Protein AF-A0A822DBM4-F1 (afdb_monomer_lite)

pLDDT: mean 77.92, std 17.97, range [30.59, 96.81]

Radius of gyration: 20.48 Å; chains: 1; bounding box: 57×47×46 Å

Secondary structure (DSSP, 8-state):
-HHHHHHHH--EEEEEEETTTTEEEEEEES-HHHHHHHHHHHHHHHHHHHH------TTSSS------HHHHTT-HHHHHHHHHHH-TT--HHHHHHHHSSTT--HHHHHHHHHHIIIIIT-PEEESHHIIIIIIT---S-S---SSGGGGEEEEE-TTS-EEEEE-TTSSS--EEEEPPSSS---HHHHHHHHHTTT--EEEEEETTEEEEEE-TT-TT--EEEEEE-GGGTT-SS---------

Sequence (246 aa):
MKWRWEAQKQVKITINANPTTKTCEITLEGRDSENRNCQKEFQSFLSWLKRCVVIRPPHAGVLPRLLHPKMRKQYPEIEKRIACITDSKRTMVDLYNSIKGRGATRETRMEAVAWIAVCKFHCKLEGGFVRDWVIGHYREPQQRANHPKSWIQYSTTPKGQRIPYMNRDIVPADLDCHLPLDRYFDIDKFRDELYKFDLTCEVIRVDFIYVFLIDLNAPTGLFTMDLIEPHVALTHDRIDLDVSNL

Foldseek 3Di:
DQCCCVPPVVKHWDWDQDPVVRDIDIDIDHDPVSVVVVVVVVVVVVVCVVVDFWDFACPPVDHGPDPDPVVCVVCVQLVVLSCLQHVLPQDPVNLLVQCDDPNHAPLSLLSSLSNCCCNVQRWTKDPQQCVFCNPVVDPDPPDPPPDLLVQWDWDADPVRDTATAGDPSDPSGAIEIEGDPPDDDDPVVSQVVCVVSVWHWDWDDDPQWIKIWICNPPPNHIHIYIYGYPVCVVPVPPPPPPPPDD

Structure (mmCIF, N/CA/C/O backbone):
data_AF-A0A822DBM4-F1
#
_entry.id   AF-A0A822DBM4-F1
#
loop_
_atom_site.group_PDB
_atom_site.id
_atom_site.type_symbol
_atom_site.label_atom_id
_atom_site.label_alt_id
_atom_site.label_comp_id
_atom_site.label_asym_id
_atom_site.label_entity_id
_atom_site.label_seq_id
_atom_site.pdbx_PDB_ins_code
_atom_site.Cartn_x
_atom_site.Cartn_y
_atom_site.Cartn_z
_atom_site.occupancy
_atom_site.B_iso_or_equiv
_atom_site.auth_seq_id
_atom_site.auth_comp_id
_atom_site.auth_asym_id
_atom_site.auth_atom_id
_atom_site.pdbx_PDB_model_num
ATOM 1 N N . MET A 1 1 ? 20.234 -0.327 -11.103 1.00 64.56 1 MET A N 1
ATOM 2 C CA . MET A 1 1 ? 20.829 1.009 -11.392 1.00 64.56 1 MET A CA 1
ATOM 3 C C . MET A 1 1 ? 22.126 0.892 -12.188 1.00 64.56 1 MET A C 1
ATOM 5 O O . MET A 1 1 ? 22.166 1.429 -13.286 1.00 64.56 1 MET A O 1
ATOM 9 N N . LYS A 1 2 ? 23.138 0.168 -11.678 1.00 70.50 2 LYS A N 1
ATOM 10 C CA . LYS A 1 2 ? 24.438 -0.055 -12.338 1.00 70.50 2 LYS A CA 1
ATOM 11 C C . LYS A 1 2 ? 24.317 -0.491 -13.807 1.00 70.50 2 LYS A C 1
ATOM 13 O O . LYS A 1 2 ? 24.766 0.228 -14.691 1.00 70.50 2 LYS A O 1
ATOM 18 N N . TRP A 1 3 ? 23.590 -1.580 -14.057 1.00 69.62 3 TRP A N 1
ATOM 19 C CA . TRP A 1 3 ? 23.389 -2.127 -15.403 1.00 69.62 3 TRP A CA 1
ATOM 20 C C . TRP A 1 3 ? 22.870 -1.101 -16.422 1.00 69.62 3 TRP A C 1
ATOM 22 O O . TRP A 1 3 ? 23.363 -1.034 -17.540 1.00 69.62 3 TRP A O 1
ATOM 32 N N . ARG A 1 4 ? 21.909 -0.247 -16.042 1.00 70.00 4 ARG A N 1
ATOM 33 C CA . ARG A 1 4 ? 21.311 0.735 -16.962 1.00 70.00 4 ARG A CA 1
ATOM 34 C C . ARG A 1 4 ? 22.331 1.777 -17.431 1.00 70.00 4 ARG A C 1
ATOM 36 O O . ARG A 1 4 ? 22.340 2.143 -18.601 1.00 70.00 4 ARG A O 1
ATOM 43 N N . TRP A 1 5 ? 23.175 2.254 -16.522 1.00 76.38 5 TRP A N 1
ATOM 44 C CA . TRP A 1 5 ? 24.214 3.240 -16.826 1.00 76.38 5 TRP A CA 1
ATOM 45 C C . TRP A 1 5 ? 25.339 2.640 -17.675 1.00 76.38 5 TRP A C 1
ATOM 47 O O . TRP A 1 5 ? 25.785 3.275 -18.632 1.00 76.38 5 TRP A O 1
ATOM 57 N N . GLU A 1 6 ? 25.707 1.391 -17.397 1.00 75.69 6 GLU A N 1
ATOM 58 C CA . GLU A 1 6 ? 26.714 0.657 -18.164 1.00 75.69 6 GLU A CA 1
ATOM 59 C C . GLU A 1 6 ? 26.216 0.323 -19.576 1.00 75.69 6 GLU A C 1
ATOM 61 O O . GLU A 1 6 ? 26.888 0.633 -20.557 1.00 75.69 6 GLU A O 1
ATOM 66 N N . ALA A 1 7 ? 25.001 -0.217 -19.697 1.00 66.12 7 ALA A N 1
ATOM 67 C CA . ALA A 1 7 ? 24.451 -0.695 -20.964 1.00 66.12 7 ALA A CA 1
ATOM 68 C C . ALA A 1 7 ? 23.933 0.425 -21.884 1.00 66.12 7 ALA A C 1
ATOM 70 O O . ALA A 1 7 ? 24.046 0.317 -23.101 1.00 66.12 7 ALA A O 1
ATOM 71 N N . GLN A 1 8 ? 23.344 1.494 -21.335 1.00 71.31 8 GLN A N 1
ATOM 72 C CA . GLN A 1 8 ? 22.636 2.503 -22.144 1.00 71.31 8 GLN A CA 1
ATOM 73 C C . GLN A 1 8 ? 23.380 3.831 -22.263 1.00 71.31 8 GLN A C 1
ATOM 75 O O . GLN A 1 8 ? 23.130 4.596 -23.195 1.00 71.31 8 GLN A O 1
ATOM 80 N N . LYS A 1 9 ? 24.248 4.146 -21.299 1.00 73.62 9 LYS A N 1
ATOM 81 C CA . LYS A 1 9 ? 24.913 5.453 -21.196 1.00 73.62 9 LYS A CA 1
ATOM 82 C C . LYS A 1 9 ? 26.433 5.361 -21.265 1.00 73.62 9 LYS A C 1
ATOM 84 O O . LYS A 1 9 ? 27.085 6.401 -21.241 1.00 73.62 9 LYS A O 1
ATOM 89 N N . GLN A 1 10 ? 26.975 4.146 -21.406 1.00 83.00 10 GLN A N 1
ATOM 90 C CA . GLN A 1 10 ? 28.413 3.876 -21.473 1.00 83.00 10 GLN A CA 1
ATOM 91 C C . GLN A 1 10 ? 29.171 4.464 -20.269 1.00 83.00 10 GLN A C 1
ATOM 93 O O . GLN A 1 10 ? 30.301 4.927 -20.403 1.00 83.00 10 GLN A O 1
ATOM 98 N N . VAL A 1 11 ? 28.530 4.480 -19.095 1.00 84.50 11 VAL A N 1
ATOM 99 C CA . VAL A 1 11 ? 29.156 4.873 -17.828 1.00 84.50 11 VAL A CA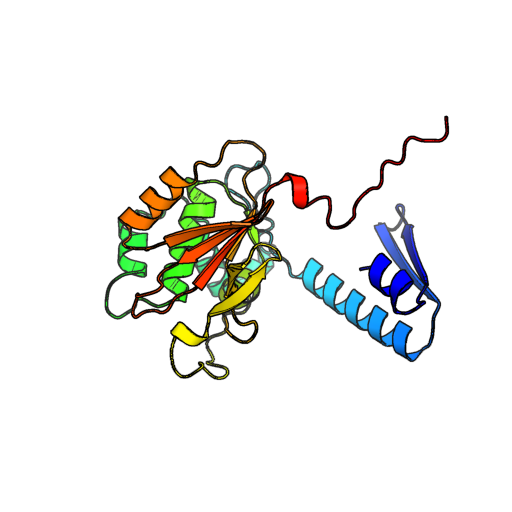 1
ATOM 100 C C . VAL A 1 11 ? 29.478 3.603 -17.061 1.00 84.50 11 VAL A C 1
ATOM 102 O O . VAL A 1 11 ? 28.567 2.898 -16.636 1.00 84.50 11 VAL A O 1
ATOM 105 N N . LYS A 1 12 ? 30.762 3.318 -16.873 1.00 89.00 12 LYS A N 1
ATOM 106 C CA . LYS A 1 12 ? 31.248 2.192 -16.078 1.00 89.00 12 LYS A CA 1
ATOM 107 C C . LYS A 1 12 ? 31.201 2.544 -14.594 1.00 89.00 12 LYS A C 1
ATOM 109 O O . LYS A 1 12 ? 31.652 3.617 -14.193 1.00 89.00 12 LYS A O 1
ATOM 114 N N . ILE A 1 13 ? 30.634 1.647 -13.786 1.00 84.50 13 ILE A N 1
ATOM 115 C CA . ILE A 1 13 ? 30.399 1.887 -12.360 1.00 84.50 13 ILE A CA 1
ATOM 116 C C . ILE A 1 13 ? 31.075 0.793 -11.538 1.00 84.50 13 ILE A C 1
ATOM 118 O O . ILE A 1 13 ? 30.654 -0.369 -11.517 1.00 84.50 13 ILE A O 1
ATOM 122 N N . THR A 1 14 ? 32.077 1.191 -10.765 1.00 88.19 14 THR A N 1
ATOM 123 C CA . THR A 1 14 ? 32.762 0.309 -9.817 1.00 88.19 14 THR A CA 1
ATOM 124 C C . THR A 1 14 ? 32.281 0.625 -8.409 1.00 88.19 14 THR A C 1
ATOM 126 O O . THR A 1 14 ? 32.240 1.786 -8.014 1.00 88.19 14 THR A O 1
ATOM 129 N N . ILE A 1 15 ? 31.889 -0.399 -7.652 1.00 85.38 15 ILE A N 1
ATOM 130 C CA . ILE A 1 15 ? 31.416 -0.259 -6.271 1.00 85.38 15 ILE A CA 1
ATOM 131 C C . ILE A 1 15 ? 32.335 -1.097 -5.392 1.00 85.38 15 ILE A C 1
ATOM 133 O O . ILE A 1 15 ? 32.336 -2.321 -5.499 1.00 85.38 15 ILE A O 1
ATOM 137 N N . ASN A 1 16 ? 33.094 -0.435 -4.524 1.00 85.56 16 ASN A N 1
ATOM 138 C CA . ASN A 1 16 ? 34.038 -1.071 -3.617 1.00 85.56 16 ASN A CA 1
ATOM 139 C C . ASN A 1 16 ? 33.543 -0.918 -2.181 1.00 85.56 16 ASN A C 1
ATOM 141 O O . ASN A 1 16 ? 33.449 0.188 -1.646 1.00 85.56 16 ASN A O 1
ATOM 145 N N . ALA A 1 17 ? 33.219 -2.038 -1.540 1.00 85.31 17 ALA A N 1
ATOM 146 C CA . ALA A 1 17 ? 32.908 -2.052 -0.120 1.00 85.31 17 ALA A CA 1
ATOM 147 C C . ALA A 1 17 ? 34.210 -2.123 0.686 1.00 85.31 17 ALA A C 1
ATOM 149 O O . ALA A 1 17 ? 35.032 -3.009 0.463 1.00 85.31 17 ALA A O 1
ATOM 150 N N . ASN A 1 18 ? 34.379 -1.219 1.649 1.00 84.44 18 ASN A N 1
ATOM 151 C CA . ASN A 1 18 ? 35.438 -1.300 2.643 1.00 84.44 18 ASN A CA 1
ATOM 152 C C . ASN A 1 18 ? 34.842 -1.852 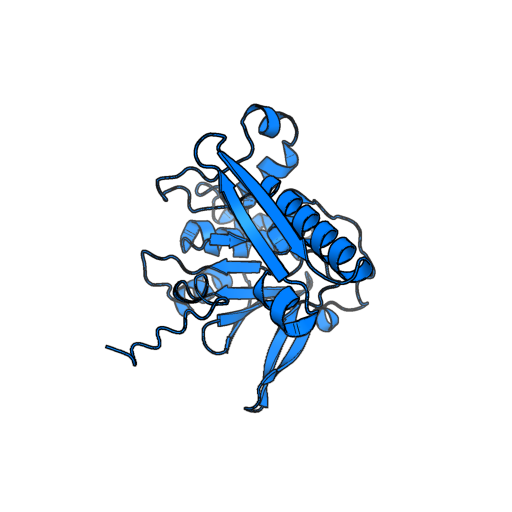3.952 1.00 84.44 18 ASN A C 1
ATOM 154 O O . ASN A 1 18 ? 34.176 -1.113 4.688 1.00 84.44 18 ASN A O 1
ATOM 158 N N . PRO A 1 19 ? 35.044 -3.147 4.256 1.00 75.12 19 PRO A N 1
ATOM 159 C CA . PRO A 1 19 ? 34.455 -3.774 5.436 1.00 75.12 19 PRO A CA 1
ATOM 160 C C . PRO A 1 19 ? 35.031 -3.221 6.746 1.00 75.12 19 PRO A C 1
ATOM 162 O O . PRO A 1 19 ? 34.315 -3.165 7.746 1.00 75.12 19 PRO A O 1
ATOM 165 N N . THR A 1 20 ? 36.282 -2.754 6.737 1.00 78.69 20 THR A N 1
ATOM 166 C CA . THR A 1 20 ? 36.981 -2.224 7.917 1.00 78.69 20 THR A CA 1
ATOM 167 C C . THR A 1 20 ? 36.370 -0.907 8.388 1.00 78.69 20 THR A C 1
ATOM 169 O O . THR A 1 20 ? 36.111 -0.725 9.575 1.00 78.69 20 THR A O 1
ATOM 172 N N . THR A 1 21 ? 36.084 0.009 7.463 1.00 80.88 21 THR A N 1
ATOM 173 C CA . THR A 1 21 ? 35.465 1.311 7.767 1.00 80.88 21 THR A CA 1
ATOM 174 C C . THR A 1 21 ? 33.941 1.285 7.661 1.00 80.88 21 THR A C 1
ATOM 176 O O . THR A 1 21 ? 33.287 2.275 7.987 1.00 80.88 21 THR A O 1
ATOM 179 N N . LYS A 1 22 ? 33.360 0.166 7.202 1.00 81.00 22 LYS A N 1
ATOM 180 C CA . LYS A 1 22 ? 31.937 0.037 6.842 1.00 81.00 22 LYS A CA 1
ATOM 181 C C . LYS A 1 22 ? 31.485 1.118 5.851 1.00 81.00 22 LYS A C 1
ATOM 183 O O . LYS A 1 22 ? 30.335 1.558 5.887 1.00 81.00 22 LYS A O 1
ATOM 188 N N . THR A 1 23 ? 32.388 1.562 4.979 1.00 79.06 23 THR A N 1
ATOM 189 C CA . THR A 1 23 ? 32.093 2.542 3.928 1.00 79.06 23 THR A CA 1
ATOM 190 C C . THR A 1 23 ? 32.001 1.862 2.572 1.00 79.06 23 THR A C 1
ATOM 192 O O . THR A 1 23 ? 32.498 0.758 2.367 1.00 79.06 23 THR A O 1
ATOM 195 N N . CYS A 1 24 ? 31.346 2.533 1.633 1.00 79.19 24 CYS A N 1
ATOM 196 C CA . CYS A 1 24 ? 31.264 2.110 0.246 1.00 79.19 24 CYS A CA 1
ATOM 197 C C . CYS A 1 24 ? 31.795 3.247 -0.621 1.00 79.19 24 CYS A C 1
ATOM 199 O O . CYS A 1 24 ? 31.344 4.384 -0.479 1.00 79.19 24 CYS A O 1
ATOM 201 N N . GLU A 1 25 ? 32.737 2.940 -1.499 1.00 88.62 25 GLU A N 1
ATOM 202 C CA . GLU A 1 25 ? 33.255 3.854 -2.509 1.00 88.62 25 GLU A CA 1
ATOM 203 C C . GLU A 1 25 ? 32.634 3.503 -3.862 1.00 88.62 25 GLU A C 1
ATOM 205 O O . GLU A 1 25 ? 32.484 2.327 -4.197 1.00 88.62 25 GLU A O 1
ATOM 210 N N . ILE A 1 26 ? 32.221 4.521 -4.617 1.00 84.56 26 ILE A N 1
ATOM 211 C CA . ILE A 1 26 ? 31.628 4.358 -5.946 1.00 84.56 26 ILE A CA 1
ATOM 212 C C . ILE A 1 26 ? 32.452 5.185 -6.925 1.00 84.56 26 ILE A C 1
ATOM 214 O O . ILE A 1 26 ? 32.528 6.406 -6.790 1.00 84.56 26 ILE A O 1
ATOM 218 N N . THR A 1 27 ? 33.031 4.521 -7.919 1.00 89.38 27 THR A N 1
ATOM 219 C CA . THR A 1 27 ? 33.809 5.142 -8.994 1.00 89.38 27 THR A CA 1
ATOM 220 C C . THR A 1 27 ? 32.987 5.133 -10.279 1.00 89.38 27 THR A C 1
ATOM 222 O O . THR A 1 27 ? 32.402 4.106 -10.630 1.00 89.38 27 THR A O 1
ATOM 225 N N . LEU A 1 28 ? 32.935 6.276 -10.967 1.00 88.94 28 LEU A N 1
ATOM 226 C CA . LEU A 1 28 ? 32.201 6.468 -12.220 1.00 88.94 28 LEU A CA 1
ATOM 227 C C . LEU A 1 28 ? 33.188 6.825 -13.336 1.00 88.94 28 LEU A C 1
ATOM 229 O O . LEU A 1 28 ? 33.923 7.803 -13.211 1.00 88.94 28 LEU A O 1
ATOM 233 N N . GLU A 1 29 ? 33.183 6.059 -14.422 1.00 90.44 29 GLU A N 1
ATOM 234 C CA . GLU A 1 29 ? 34.015 6.285 -15.609 1.00 90.44 29 GLU A CA 1
ATOM 235 C C . GLU A 1 29 ? 33.106 6.444 -16.837 1.00 90.44 29 GLU A C 1
ATOM 237 O O . GLU A 1 29 ? 32.434 5.504 -17.253 1.00 90.44 29 GLU A O 1
ATOM 242 N N . GLY A 1 30 ? 33.061 7.640 -17.419 1.00 89.56 30 GLY A N 1
ATOM 243 C CA . GLY A 1 30 ? 32.134 7.989 -18.500 1.00 89.56 30 GLY A CA 1
ATOM 244 C C . GLY A 1 30 ? 32.226 9.470 -18.871 1.00 89.56 30 GLY A C 1
ATOM 245 O O . GLY A 1 30 ? 33.099 10.177 -18.369 1.00 89.56 30 GLY A O 1
ATOM 246 N N . ARG A 1 31 ? 31.328 9.966 -19.737 1.00 88.06 31 ARG A N 1
ATOM 247 C CA . ARG A 1 31 ? 31.269 11.406 -20.065 1.00 88.06 31 ARG A CA 1
ATOM 248 C C . ARG A 1 31 ? 30.874 12.219 -18.832 1.00 88.06 31 ARG A C 1
ATOM 250 O O . ARG A 1 31 ? 29.951 11.836 -18.118 1.00 88.06 31 ARG A O 1
ATOM 257 N N . ASP A 1 32 ? 31.463 13.398 -18.648 1.00 87.69 32 ASP A N 1
ATOM 258 C CA . ASP A 1 32 ? 31.215 14.255 -17.475 1.00 87.69 32 ASP A CA 1
ATOM 259 C C . ASP A 1 32 ? 29.742 14.625 -17.245 1.00 87.69 32 ASP A C 1
ATOM 261 O O . ASP A 1 32 ? 29.314 14.824 -16.104 1.00 87.69 32 ASP A O 1
ATOM 265 N N . SER A 1 33 ? 28.945 14.758 -18.310 1.00 85.38 33 SER A N 1
ATOM 266 C CA . SER A 1 33 ? 27.499 14.994 -18.197 1.00 85.38 33 SER A CA 1
ATOM 267 C C . SER A 1 33 ? 26.773 13.782 -17.611 1.00 85.38 33 SER A C 1
ATOM 269 O O . SER A 1 33 ? 25.934 13.929 -16.723 1.00 85.38 33 SER A O 1
ATOM 271 N N . GLU A 1 34 ? 27.136 12.582 -18.060 1.00 84.19 34 GLU A N 1
ATOM 272 C CA . GLU A 1 34 ? 26.530 11.327 -17.626 1.00 84.19 34 GLU A CA 1
ATOM 273 C C . GLU A 1 34 ? 27.003 10.938 -16.222 1.00 84.19 34 GLU A C 1
ATOM 275 O O . GLU A 1 34 ? 26.181 10.540 -15.401 1.00 84.19 34 GLU A O 1
ATOM 280 N N . ASN A 1 35 ? 28.277 11.170 -15.885 1.00 86.44 35 ASN A N 1
ATOM 281 C CA . ASN A 1 35 ? 28.798 10.974 -14.528 1.00 86.44 35 ASN A CA 1
ATOM 282 C C . ASN A 1 35 ? 28.053 11.852 -13.515 1.00 86.44 35 ASN A C 1
ATOM 284 O O . ASN A 1 35 ? 27.647 11.368 -12.459 1.00 86.44 35 ASN A O 1
ATOM 288 N N . ARG A 1 36 ? 27.799 13.128 -13.849 1.00 86.06 36 ARG A N 1
ATOM 289 C CA . ARG A 1 36 ? 27.017 14.039 -12.995 1.00 86.06 36 ARG A CA 1
ATOM 290 C C . ARG A 1 36 ? 25.572 13.576 -12.820 1.00 86.06 36 ARG A C 1
ATOM 292 O O . ARG A 1 36 ? 25.037 13.663 -11.714 1.00 86.06 36 ARG A O 1
ATOM 299 N N . ASN A 1 37 ? 24.938 13.075 -13.878 1.00 77.50 37 ASN A N 1
ATOM 300 C CA . ASN A 1 37 ? 23.575 12.545 -13.801 1.00 77.50 37 ASN A CA 1
ATOM 301 C C . ASN A 1 37 ? 23.516 11.253 -12.969 1.00 77.50 37 ASN A C 1
ATOM 303 O O . ASN A 1 37 ? 22.664 11.131 -12.089 1.00 77.50 37 ASN A O 1
ATOM 307 N N . CYS A 1 38 ? 24.466 10.342 -13.178 1.00 77.75 38 CYS A N 1
ATOM 308 C CA . CYS A 1 38 ? 24.611 9.111 -12.410 1.00 77.75 38 CYS A CA 1
ATOM 309 C C . CYS A 1 38 ? 24.865 9.403 -10.922 1.00 77.75 38 CYS A C 1
ATOM 311 O O . CYS A 1 38 ? 24.201 8.838 -10.056 1.00 77.75 38 CYS A O 1
ATOM 313 N N . GLN A 1 39 ? 25.747 10.355 -10.601 1.00 84.00 39 GLN A N 1
ATOM 314 C CA . GLN A 1 39 ? 26.004 10.781 -9.223 1.00 84.00 39 GLN A CA 1
ATOM 315 C C . GLN A 1 39 ? 24.752 11.359 -8.550 1.00 84.00 39 GLN A C 1
ATOM 317 O O . GLN A 1 39 ? 24.449 10.988 -7.415 1.00 84.00 39 GLN A O 1
ATOM 322 N N . LYS A 1 40 ? 24.004 12.239 -9.233 1.00 78.81 40 LYS A N 1
ATOM 323 C CA . LYS A 1 40 ? 22.733 12.780 -8.717 1.00 78.81 40 LYS A CA 1
ATOM 324 C C . LYS A 1 40 ? 21.729 11.671 -8.433 1.00 78.81 40 LYS A C 1
ATOM 326 O O . LYS A 1 40 ? 21.050 11.705 -7.409 1.00 78.81 40 LYS A O 1
ATOM 331 N N . GLU A 1 41 ? 21.651 10.681 -9.312 1.00 75.31 41 GLU A N 1
ATOM 332 C CA . GLU A 1 41 ? 20.753 9.552 -9.128 1.00 75.31 41 GLU A CA 1
ATOM 333 C C . GLU A 1 41 ? 21.168 8.662 -7.948 1.00 75.31 41 GLU A C 1
ATOM 335 O O . GLU A 1 41 ? 20.325 8.328 -7.117 1.00 75.31 41 GLU A O 1
ATOM 340 N N . PHE A 1 42 ? 22.460 8.353 -7.801 1.00 78.50 42 PHE A N 1
ATOM 341 C CA . PHE A 1 42 ? 22.976 7.635 -6.631 1.00 78.50 42 PHE A CA 1
ATOM 342 C C . PHE A 1 42 ? 22.737 8.408 -5.335 1.00 78.50 42 PHE A C 1
ATOM 344 O O . PHE A 1 42 ? 22.322 7.822 -4.341 1.00 78.50 42 PHE A O 1
ATOM 351 N N . GLN A 1 43 ? 22.952 9.724 -5.325 1.00 78.31 43 GLN A N 1
ATOM 352 C CA . GLN A 1 43 ? 22.659 10.560 -4.160 1.00 78.31 43 GLN A CA 1
ATOM 353 C C . GLN A 1 43 ? 21.164 10.588 -3.840 1.00 78.31 43 GLN A C 1
ATOM 355 O O . GLN A 1 43 ? 20.797 10.499 -2.669 1.00 78.31 43 GLN A O 1
ATOM 360 N N . SER A 1 44 ? 20.305 10.656 -4.859 1.00 65.75 44 SER A N 1
ATOM 361 C CA . SER A 1 44 ? 18.853 10.560 -4.703 1.00 65.75 44 SER A CA 1
ATOM 362 C C . SER A 1 44 ? 18.451 9.207 -4.111 1.00 65.75 44 SER A C 1
ATOM 364 O O . SER A 1 44 ? 17.733 9.164 -3.116 1.00 65.75 44 SER A O 1
ATOM 366 N N . PHE A 1 45 ? 19.002 8.107 -4.628 1.00 62.31 45 PHE A N 1
ATOM 367 C CA . PHE A 1 45 ? 18.762 6.757 -4.120 1.00 62.31 45 PHE A CA 1
ATOM 368 C C . PHE A 1 45 ? 19.306 6.541 -2.704 1.00 62.31 45 PHE A C 1
ATOM 370 O O . PHE A 1 45 ? 18.636 5.943 -1.874 1.00 62.31 45 PHE A O 1
ATOM 377 N N . LEU A 1 46 ? 20.490 7.057 -2.373 1.00 67.56 46 LEU A N 1
ATOM 378 C CA . LEU A 1 46 ? 21.038 6.976 -1.016 1.00 67.56 46 LEU A CA 1
ATOM 379 C C . LEU A 1 46 ? 20.260 7.862 -0.039 1.00 67.56 46 LEU A C 1
ATOM 381 O O . LEU A 1 46 ? 20.075 7.484 1.116 1.00 67.56 46 LEU A O 1
ATOM 385 N N . SER A 1 47 ? 19.788 9.026 -0.485 1.00 64.12 47 SER A N 1
ATOM 386 C CA . SER A 1 47 ? 18.874 9.879 0.280 1.00 64.12 47 SER A CA 1
ATOM 387 C C . SER A 1 47 ? 17.538 9.171 0.519 1.00 64.12 47 SER A C 1
ATOM 389 O O . SER A 1 47 ? 17.053 9.159 1.648 1.00 64.12 47 SER A O 1
ATOM 391 N N . TRP A 1 48 ? 16.996 8.504 -0.506 1.00 56.12 48 TRP A N 1
ATOM 392 C CA . TRP A 1 48 ? 15.828 7.625 -0.425 1.00 56.12 48 TRP A CA 1
ATOM 393 C C . TRP A 1 48 ? 16.064 6.499 0.582 1.00 56.12 48 TRP A C 1
ATOM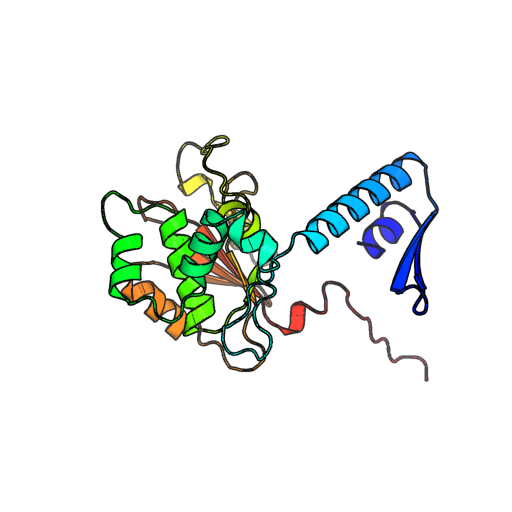 395 O O . TRP A 1 48 ? 15.337 6.414 1.561 1.00 56.12 48 TRP A O 1
ATOM 405 N N . LEU A 1 49 ? 17.144 5.727 0.454 1.00 56.16 49 LEU A N 1
ATOM 406 C CA . LEU A 1 49 ? 17.453 4.584 1.317 1.00 56.16 49 LEU A CA 1
ATOM 407 C C . LEU A 1 49 ? 17.688 4.995 2.779 1.00 56.16 49 LEU A C 1
ATOM 409 O O . LEU A 1 49 ? 17.297 4.276 3.696 1.00 56.16 49 LEU A O 1
ATOM 413 N N . LYS A 1 50 ? 18.265 6.182 3.012 1.00 52.72 50 LYS A N 1
ATOM 414 C CA . LYS A 1 50 ? 18.387 6.791 4.350 1.00 52.72 50 LYS A CA 1
ATOM 415 C C . LYS A 1 50 ? 17.040 7.221 4.943 1.00 52.72 50 LYS A C 1
ATOM 417 O O . LYS A 1 50 ? 16.945 7.359 6.160 1.00 52.72 50 LYS A O 1
ATOM 422 N N . ARG A 1 51 ? 16.027 7.466 4.108 1.00 45.19 51 ARG A N 1
ATOM 423 C CA . ARG A 1 51 ? 14.692 7.961 4.489 1.00 45.19 51 ARG A CA 1
ATOM 424 C C . ARG A 1 51 ? 13.589 6.901 4.367 1.00 45.19 51 ARG A C 1
ATOM 426 O O . ARG A 1 51 ? 12.473 7.144 4.816 1.00 45.19 51 ARG A O 1
ATOM 433 N N . CYS A 1 52 ? 13.883 5.736 3.796 1.00 43.91 52 CYS A N 1
ATOM 434 C CA . CYS A 1 52 ? 12.937 4.643 3.631 1.00 43.91 52 CYS A CA 1
ATOM 435 C C . CYS A 1 52 ? 12.596 3.984 4.963 1.00 43.91 52 CYS A C 1
ATOM 437 O O . CYS A 1 52 ? 13.421 3.304 5.577 1.00 43.91 52 CYS A O 1
ATOM 439 N N . VAL A 1 53 ? 11.334 4.124 5.361 1.00 50.03 53 VAL A N 1
ATOM 440 C CA . VAL A 1 53 ? 10.705 3.302 6.391 1.00 50.03 53 VAL A CA 1
ATOM 441 C C . VAL A 1 53 ? 10.068 2.111 5.683 1.00 50.03 53 VAL A C 1
ATOM 443 O O . VAL A 1 53 ? 9.067 2.251 4.990 1.00 50.03 53 VAL A O 1
ATOM 446 N N . VAL A 1 54 ? 10.669 0.933 5.833 1.00 50.69 54 VAL A N 1
ATOM 447 C CA . VAL A 1 54 ? 10.032 -0.323 5.426 1.00 50.69 54 VAL A CA 1
ATOM 448 C C . VAL A 1 54 ? 9.075 -0.737 6.540 1.00 50.69 54 VAL A C 1
ATOM 450 O O . VAL A 1 54 ? 9.520 -1.070 7.644 1.00 50.69 54 VAL A O 1
ATOM 453 N N . ILE A 1 55 ? 7.774 -0.726 6.253 1.00 49.44 55 ILE A N 1
ATOM 454 C CA . ILE A 1 55 ? 6.742 -1.197 7.176 1.00 49.44 55 ILE A CA 1
ATOM 455 C C . ILE A 1 55 ? 6.619 -2.718 7.021 1.00 49.44 55 ILE A C 1
ATOM 457 O O . ILE A 1 55 ? 6.377 -3.228 5.931 1.00 49.44 55 ILE A O 1
ATOM 461 N N . ARG A 1 56 ? 6.845 -3.451 8.114 1.00 50.38 56 ARG A N 1
ATOM 462 C CA . ARG A 1 56 ? 6.757 -4.918 8.182 1.00 50.38 56 ARG A CA 1
ATOM 463 C C . ARG A 1 56 ? 5.633 -5.337 9.135 1.00 50.38 56 ARG A C 1
ATOM 465 O O . ARG A 1 56 ? 5.275 -4.536 10.001 1.00 50.38 56 ARG A O 1
ATOM 472 N N . PRO A 1 57 ? 5.127 -6.579 9.030 1.00 44.88 57 PRO A N 1
ATOM 473 C CA . PRO A 1 57 ? 4.149 -7.111 9.972 1.00 44.88 57 PRO A CA 1
ATOM 474 C C . PRO A 1 57 ? 4.646 -7.015 11.429 1.00 44.88 57 PRO A C 1
ATOM 476 O O . PRO A 1 57 ? 5.834 -7.257 11.669 1.00 44.88 57 PRO A O 1
ATOM 479 N N . PRO A 1 58 ? 3.763 -6.754 12.416 1.00 48.56 58 PRO A N 1
ATOM 480 C CA . PRO A 1 58 ? 4.140 -6.627 13.832 1.00 48.56 58 PRO A CA 1
ATOM 481 C C . PRO A 1 58 ? 4.872 -7.851 14.407 1.00 48.56 58 PRO A C 1
ATOM 483 O O . PRO A 1 58 ? 5.622 -7.733 15.372 1.00 48.56 58 PRO A O 1
ATOM 486 N N . HIS A 1 59 ? 4.666 -9.025 13.803 1.00 46.22 59 HIS A N 1
ATOM 487 C CA . HIS A 1 59 ? 5.158 -10.318 14.285 1.00 46.22 59 HIS A CA 1
ATOM 488 C C . HIS A 1 59 ? 6.401 -10.841 13.549 1.00 46.22 59 HIS A C 1
ATOM 490 O O . HIS A 1 59 ? 6.854 -11.941 13.843 1.00 46.22 59 HIS A O 1
ATOM 496 N N . ALA A 1 60 ? 6.991 -10.079 12.621 1.00 51.44 60 ALA A N 1
ATOM 497 C CA . ALA A 1 60 ? 8.107 -10.540 11.784 1.00 51.44 60 ALA A CA 1
ATOM 498 C C . ALA A 1 60 ? 9.465 -10.677 12.520 1.00 51.44 60 ALA A C 1
ATOM 500 O O . ALA A 1 60 ? 10.512 -10.689 11.874 1.00 51.44 60 ALA A O 1
ATOM 501 N N . GLY A 1 61 ? 9.484 -10.698 13.860 1.00 38.56 61 GLY A N 1
ATOM 502 C CA . GLY A 1 61 ? 10.695 -10.817 14.695 1.00 38.56 61 GLY A CA 1
ATOM 503 C C . GLY A 1 61 ? 11.676 -9.636 14.612 1.00 38.56 61 GLY A C 1
ATOM 504 O O . GLY A 1 61 ? 12.585 -9.514 15.426 1.00 38.56 61 GLY A O 1
ATOM 505 N N . VAL A 1 62 ? 11.470 -8.728 13.660 1.00 41.84 62 VAL A N 1
ATOM 506 C CA . VAL A 1 62 ? 12.186 -7.472 13.482 1.00 41.84 62 VAL A CA 1
ATOM 507 C C . VAL A 1 62 ? 11.119 -6.394 13.550 1.00 41.84 62 VAL A C 1
ATOM 509 O O . VAL A 1 62 ? 10.305 -6.287 12.630 1.00 41.84 62 VAL A O 1
ATOM 512 N N . LEU A 1 63 ? 11.100 -5.621 14.644 1.00 36.78 63 LEU A N 1
ATOM 513 C CA . LEU A 1 63 ? 10.283 -4.408 14.731 1.00 36.78 63 LEU A CA 1
ATOM 514 C C . LEU A 1 63 ? 10.459 -3.641 13.412 1.00 36.78 63 LEU A C 1
ATOM 516 O O . LEU A 1 63 ? 11.606 -3.551 12.948 1.00 36.78 63 LEU A O 1
ATOM 520 N N . PRO A 1 64 ? 9.388 -3.109 12.784 1.00 42.72 64 PRO A N 1
ATOM 521 C CA . PRO A 1 64 ? 9.563 -2.239 11.628 1.00 42.72 64 PRO A CA 1
ATOM 522 C C . PRO A 1 64 ? 10.677 -1.248 11.967 1.00 42.72 64 PRO A C 1
ATOM 524 O O . PRO A 1 64 ? 10.774 -0.823 13.126 1.00 42.72 64 PRO A O 1
ATOM 527 N N . ARG A 1 65 ? 11.568 -0.934 11.010 1.00 43.94 65 ARG A N 1
ATOM 528 C CA . ARG A 1 65 ? 12.558 0.146 11.181 1.00 43.94 65 ARG A CA 1
ATOM 529 C C . ARG A 1 65 ? 11.792 1.468 11.201 1.00 43.94 65 ARG A C 1
ATOM 531 O O . ARG A 1 65 ? 11.860 2.281 10.291 1.00 43.94 65 ARG A O 1
ATOM 538 N N . LEU A 1 66 ? 10.994 1.617 12.242 1.00 50.34 66 LEU A N 1
ATOM 539 C CA . LEU A 1 66 ? 10.348 2.810 12.693 1.00 50.34 66 LEU A CA 1
ATOM 540 C C . LEU A 1 66 ? 11.470 3.792 12.980 1.00 50.34 66 LEU A C 1
ATOM 542 O O . LEU A 1 66 ? 12.566 3.407 13.409 1.00 50.34 66 LEU A O 1
ATOM 546 N N . LEU A 1 67 ? 11.169 5.059 12.744 1.00 47.53 67 LEU A N 1
ATOM 547 C CA . LEU A 1 67 ? 12.075 6.164 12.992 1.00 47.53 67 LEU A CA 1
ATOM 548 C C . LEU A 1 67 ? 12.724 5.987 14.376 1.00 47.53 67 LEU A C 1
ATOM 550 O O . LEU A 1 67 ? 12.094 5.500 15.325 1.00 47.53 67 LEU A O 1
ATOM 554 N N . HIS A 1 68 ? 14.004 6.339 14.495 1.00 51.72 68 HIS A N 1
ATOM 555 C CA . HIS A 1 68 ? 14.719 6.275 15.770 1.00 51.72 68 HIS A CA 1
ATOM 556 C C . HIS A 1 68 ? 13.878 6.968 16.869 1.00 51.72 68 HIS A C 1
ATOM 558 O O . HIS A 1 68 ? 13.291 8.009 16.576 1.00 51.72 68 HIS A O 1
ATOM 564 N N . PRO A 1 69 ? 13.796 6.479 18.124 1.00 56.06 69 PRO A N 1
ATOM 565 C CA . PRO A 1 69 ? 12.883 7.029 19.143 1.00 56.06 69 PRO A CA 1
ATOM 566 C C . PRO A 1 69 ? 12.956 8.556 19.326 1.00 56.06 69 PRO A C 1
ATOM 568 O O . PRO A 1 69 ? 11.943 9.215 19.546 1.00 56.06 69 PRO A O 1
ATOM 571 N N . LYS A 1 70 ? 14.154 9.137 19.165 1.00 56.50 70 LYS A N 1
ATOM 572 C CA . LYS A 1 70 ? 14.368 10.597 19.168 1.00 56.50 70 LYS A CA 1
ATOM 573 C C . LYS A 1 70 ? 13.692 11.318 17.989 1.00 56.50 70 LYS A C 1
ATOM 575 O O . LYS A 1 70 ? 13.197 12.420 18.172 1.00 56.50 70 LYS A O 1
ATOM 580 N N . MET A 1 71 ? 13.643 10.691 16.814 1.00 51.62 71 MET A N 1
ATOM 581 C CA . MET A 1 71 ? 12.936 11.191 15.632 1.00 51.62 71 MET A CA 1
ATOM 582 C C . MET A 1 71 ? 11.423 10.973 15.718 1.00 51.62 71 MET A C 1
ATOM 584 O O . MET A 1 71 ? 10.678 11.812 15.231 1.00 51.62 71 MET A O 1
ATOM 588 N N . ARG A 1 72 ? 10.938 9.913 16.382 1.00 58.84 72 ARG A N 1
ATOM 589 C CA . ARG A 1 72 ? 9.484 9.696 16.550 1.00 58.84 72 ARG A CA 1
ATOM 590 C C . ARG A 1 72 ? 8.800 10.860 17.259 1.00 58.84 72 ARG A C 1
ATOM 592 O O . ARG A 1 72 ? 7.745 11.311 16.833 1.00 58.84 72 ARG A O 1
ATOM 599 N N . LYS A 1 73 ? 9.448 11.408 18.296 1.00 64.44 73 LYS A N 1
ATOM 600 C CA . LYS A 1 73 ? 8.962 12.608 19.000 1.00 64.44 73 LYS A CA 1
ATOM 601 C C . LYS A 1 73 ? 8.901 13.852 18.106 1.00 64.44 73 LYS A C 1
ATOM 603 O O . LYS A 1 73 ? 8.137 14.758 18.406 1.00 64.44 73 LYS A O 1
ATOM 608 N N . GLN A 1 74 ? 9.704 13.906 17.043 1.00 68.81 74 GLN A N 1
ATOM 609 C CA . GLN A 1 74 ? 9.765 15.050 16.130 1.00 68.81 74 GLN A CA 1
ATOM 610 C C . GLN A 1 74 ? 8.670 15.004 15.054 1.00 68.81 74 GLN A C 1
ATOM 612 O O . GLN A 1 74 ? 8.350 16.044 14.490 1.00 68.81 74 GLN A O 1
ATOM 617 N N . TYR A 1 75 ? 8.072 13.833 14.792 1.00 72.31 75 TYR A N 1
ATOM 618 C CA . TYR A 1 75 ? 7.078 13.648 13.727 1.00 72.31 75 TYR A CA 1
ATOM 619 C C . TYR A 1 75 ? 5.845 12.847 14.195 1.00 72.31 75 TYR A C 1
ATOM 621 O O . TYR A 1 75 ? 5.542 11.795 13.623 1.00 72.31 75 TYR A O 1
ATOM 629 N N . PRO A 1 76 ? 5.098 13.328 15.209 1.00 79.31 76 PRO A N 1
ATOM 630 C CA . PRO A 1 76 ? 3.942 12.609 15.759 1.00 79.31 76 PRO A CA 1
ATOM 631 C C . PRO A 1 76 ? 2.855 12.321 14.711 1.00 79.31 76 PRO A C 1
ATOM 633 O O . PRO A 1 76 ? 2.194 11.288 14.766 1.00 79.31 76 PRO A O 1
ATOM 636 N N . GLU A 1 77 ? 2.708 13.189 13.711 1.00 79.00 77 GLU A N 1
ATOM 637 C CA . GLU A 1 77 ? 1.739 13.008 12.625 1.00 79.00 77 GLU A CA 1
ATOM 638 C C . GLU A 1 77 ? 2.093 11.844 11.688 1.00 79.00 77 GLU A C 1
ATOM 640 O O . GLU A 1 77 ? 1.201 11.154 11.193 1.00 79.00 77 GLU A O 1
ATOM 645 N N . ILE A 1 78 ? 3.388 11.595 11.455 1.00 79.38 78 ILE A N 1
ATOM 646 C CA . ILE A 1 78 ? 3.843 10.442 10.663 1.00 79.38 78 ILE A CA 1
ATOM 647 C C . ILE A 1 78 ? 3.573 9.155 11.443 1.00 79.38 78 ILE A C 1
ATOM 649 O O . ILE A 1 78 ? 3.018 8.212 10.889 1.00 79.38 78 ILE A O 1
ATOM 653 N N . GLU A 1 79 ? 3.900 9.128 12.738 1.00 77.69 79 GLU A N 1
ATOM 654 C CA . GLU A 1 79 ? 3.625 7.977 13.608 1.00 77.69 79 GLU A CA 1
ATOM 655 C C . GLU A 1 79 ? 2.127 7.663 13.674 1.00 77.69 79 GLU A C 1
ATOM 657 O O . GLU A 1 79 ? 1.741 6.499 13.596 1.00 77.69 79 GLU A O 1
ATOM 662 N N . LYS A 1 80 ? 1.272 8.691 13.729 1.00 85.50 80 LYS A N 1
ATOM 663 C CA . LYS A 1 80 ? -0.182 8.519 13.671 1.00 85.50 80 LYS A CA 1
ATOM 664 C C . LYS A 1 80 ? -0.627 7.834 12.374 1.00 85.50 80 LYS A C 1
ATOM 666 O O . LYS A 1 80 ? -1.417 6.899 12.433 1.00 85.50 80 LYS A O 1
ATOM 671 N N . ARG A 1 81 ? -0.103 8.248 11.214 1.00 85.50 81 ARG A N 1
ATOM 672 C CA . ARG A 1 81 ? -0.431 7.618 9.918 1.00 85.50 81 ARG A CA 1
ATOM 673 C C . ARG A 1 81 ? 0.138 6.210 9.778 1.00 85.50 81 ARG A C 1
ATOM 675 O O . ARG A 1 81 ? -0.532 5.339 9.236 1.00 85.50 81 ARG A O 1
ATOM 682 N N . ILE A 1 82 ? 1.338 5.961 10.302 1.00 84.38 82 ILE A N 1
ATOM 683 C CA . ILE A 1 82 ? 1.879 4.599 10.396 1.00 84.38 82 ILE A CA 1
ATOM 684 C C . ILE A 1 82 ? 0.927 3.738 11.233 1.00 84.38 82 ILE A C 1
ATOM 686 O O . ILE A 1 82 ? 0.520 2.673 10.777 1.00 84.38 82 ILE A O 1
ATOM 690 N N . ALA A 1 83 ? 0.489 4.225 12.398 1.00 85.06 83 ALA A N 1
ATOM 691 C CA . ALA A 1 83 ? -0.451 3.513 13.258 1.00 85.06 83 ALA A CA 1
ATOM 692 C C . ALA A 1 83 ? -1.798 3.234 12.569 1.00 85.06 83 ALA A C 1
ATOM 694 O O . ALA A 1 83 ? -2.338 2.143 12.743 1.00 85.06 83 ALA A O 1
ATOM 695 N N . CYS A 1 84 ? -2.302 4.138 11.717 1.00 88.19 84 CYS A N 1
ATOM 696 C CA . CYS A 1 84 ? -3.507 3.882 10.917 1.00 88.19 84 CYS A CA 1
ATOM 697 C C . CYS A 1 84 ? -3.406 2.601 10.069 1.00 88.19 84 CYS A C 1
ATOM 699 O O . CYS A 1 84 ? -4.432 1.962 9.833 1.00 88.19 84 CYS A O 1
ATOM 701 N N . ILE A 1 85 ? -2.196 2.221 9.644 1.00 89.75 85 ILE A N 1
ATOM 702 C CA . ILE A 1 85 ? -1.924 1.070 8.771 1.00 89.75 85 ILE A CA 1
ATOM 703 C C . ILE A 1 85 ? -1.432 -0.147 9.565 1.00 89.75 85 ILE A C 1
ATOM 705 O O . ILE A 1 85 ? -1.738 -1.279 9.203 1.00 89.75 85 ILE A O 1
ATOM 709 N N . THR A 1 86 ? -0.668 0.059 10.641 1.00 87.38 86 THR A N 1
ATOM 710 C CA . THR A 1 86 ? 0.051 -1.026 11.331 1.00 87.38 86 THR A CA 1
ATOM 711 C C . THR A 1 86 ? -0.523 -1.425 12.681 1.00 87.38 86 THR A C 1
ATOM 713 O O . THR A 1 86 ? -0.069 -2.418 13.250 1.00 87.38 86 THR A O 1
ATOM 716 N N . ASP A 1 87 ? -1.442 -0.645 13.254 1.00 86.56 87 ASP A N 1
ATOM 717 C CA . ASP A 1 87 ? -2.009 -0.978 14.558 1.00 86.56 87 ASP A CA 1
ATOM 718 C C . ASP A 1 87 ? -2.999 -2.140 14.433 1.00 86.56 87 ASP A C 1
ATOM 720 O O . ASP A 1 87 ? -4.164 -1.962 14.070 1.00 86.56 87 ASP A O 1
ATOM 724 N N . SER A 1 88 ? -2.535 -3.342 14.774 1.00 83.69 88 SER A N 1
ATOM 725 C CA . SER A 1 88 ? -3.345 -4.561 14.763 1.00 83.69 88 SER A CA 1
ATOM 726 C C . SER A 1 88 ? -4.497 -4.534 15.772 1.00 83.69 88 SER A C 1
ATOM 728 O O . SER A 1 88 ? -5.349 -5.418 15.733 1.00 83.69 88 SER A O 1
ATOM 730 N N . LYS A 1 89 ? -4.525 -3.558 16.692 1.00 83.50 89 LYS A N 1
ATOM 731 C CA . LYS A 1 89 ? -5.605 -3.378 17.666 1.00 83.50 89 LYS A CA 1
ATOM 732 C C . LYS A 1 89 ? -6.743 -2.499 17.150 1.00 83.50 89 LYS A C 1
ATOM 734 O O . LYS A 1 89 ? -7.764 -2.430 17.834 1.00 83.50 89 LYS A O 1
ATOM 739 N N . ARG A 1 90 ? -6.611 -1.848 15.981 1.00 82.88 90 ARG A N 1
ATOM 740 C CA . ARG A 1 90 ? -7.738 -1.118 15.374 1.00 82.88 90 ARG A CA 1
ATOM 741 C C . ARG A 1 90 ? -8.924 -2.058 15.208 1.00 82.88 90 ARG A C 1
ATOM 743 O O . ARG A 1 90 ? -8.798 -3.158 14.667 1.00 82.88 90 ARG A O 1
ATOM 750 N N . THR A 1 91 ? -10.088 -1.605 15.655 1.00 83.38 91 THR A N 1
ATOM 751 C CA . THR A 1 91 ? -11.316 -2.379 15.520 1.00 83.38 91 THR A CA 1
ATOM 752 C C . THR A 1 91 ? -11.884 -2.241 14.109 1.00 83.38 91 THR A C 1
ATOM 754 O O . THR A 1 91 ? -11.622 -1.272 13.392 1.00 83.38 91 THR A O 1
ATOM 757 N N . MET A 1 92 ? -12.728 -3.195 13.708 1.00 81.12 92 MET A N 1
ATOM 758 C CA . MET A 1 92 ? -13.476 -3.102 12.446 1.00 81.12 92 MET A CA 1
ATOM 759 C C . MET A 1 92 ? -14.338 -1.829 12.396 1.00 81.12 92 MET A C 1
ATOM 761 O O . MET A 1 92 ? -14.507 -1.246 11.328 1.00 81.12 92 MET A O 1
ATOM 765 N N . VAL A 1 93 ? -14.836 -1.368 13.549 1.00 84.19 93 VAL A N 1
ATOM 766 C CA . VAL A 1 93 ? -15.616 -0.129 13.677 1.00 84.19 93 VAL A CA 1
ATOM 767 C C . VAL A 1 93 ? -14.745 1.095 13.384 1.00 84.19 93 VAL A C 1
ATOM 769 O O . VAL A 1 93 ? -15.167 1.973 12.634 1.00 84.19 93 VAL A O 1
ATOM 772 N N . ASP A 1 94 ? -13.507 1.129 13.887 1.00 84.38 94 ASP A N 1
ATOM 773 C CA . ASP A 1 94 ? -12.561 2.222 13.614 1.00 84.38 94 ASP A CA 1
ATOM 774 C C . ASP A 1 94 ? -12.197 2.310 12.131 1.00 84.38 94 ASP A C 1
ATOM 776 O O . ASP A 1 94 ? -12.030 3.407 11.592 1.00 84.38 94 ASP A O 1
ATOM 780 N N . LEU A 1 95 ? -12.045 1.163 11.459 1.00 85.31 95 LEU A N 1
ATOM 781 C CA . LEU A 1 95 ? -11.827 1.130 10.013 1.00 85.31 95 LEU A CA 1
ATOM 782 C C . LEU A 1 95 ? -13.065 1.625 9.268 1.00 85.31 95 LEU A C 1
ATOM 784 O O . LEU A 1 95 ? -12.949 2.551 8.468 1.00 85.31 95 LEU A O 1
ATOM 788 N N . TYR A 1 96 ? -14.240 1.072 9.573 1.00 87.75 96 TYR A N 1
ATOM 789 C CA . TYR A 1 96 ? -15.493 1.418 8.902 1.00 87.75 96 TYR A CA 1
ATOM 790 C C . TYR A 1 96 ? -15.810 2.915 9.014 1.00 87.75 96 TYR A C 1
ATOM 792 O O . TYR A 1 96 ? -16.103 3.569 8.013 1.00 87.75 96 TYR A O 1
ATOM 800 N N . ASN A 1 97 ? -15.657 3.489 10.208 1.00 86.69 97 ASN A N 1
ATOM 801 C CA . ASN A 1 97 ? -15.894 4.912 10.442 1.00 86.69 97 ASN A CA 1
ATOM 802 C C . ASN A 1 97 ? -14.904 5.819 9.693 1.00 86.69 97 ASN A C 1
ATOM 804 O O . ASN A 1 97 ? -15.253 6.948 9.363 1.00 86.69 97 ASN A O 1
ATOM 808 N N . SER A 1 98 ? -13.687 5.345 9.399 1.00 85.19 98 SER A N 1
ATOM 809 C CA . SER A 1 98 ? -12.684 6.136 8.666 1.00 85.19 98 SER A CA 1
ATOM 810 C C . SER A 1 98 ? -12.924 6.200 7.152 1.00 85.19 98 SER A C 1
ATOM 812 O O . SER A 1 98 ? -12.468 7.130 6.486 1.00 85.19 98 SER A O 1
ATOM 814 N N . ILE A 1 99 ? -13.672 5.242 6.602 1.00 91.12 99 ILE A N 1
ATOM 815 C CA . ILE A 1 99 ? -13.891 5.093 5.153 1.00 91.12 99 ILE A CA 1
ATOM 816 C C . ILE A 1 99 ? -15.333 5.363 4.713 1.00 91.12 99 ILE A C 1
ATOM 818 O O . ILE A 1 99 ? -15.647 5.249 3.523 1.00 91.12 99 ILE A O 1
ATOM 822 N N . LYS A 1 100 ? -16.213 5.702 5.662 1.00 88.00 100 LYS A N 1
ATOM 823 C CA . LYS A 1 100 ? -17.629 6.005 5.441 1.00 88.00 100 LYS A CA 1
ATOM 824 C C . LYS A 1 100 ? -17.993 7.399 5.946 1.00 88.00 100 LYS A C 1
ATOM 826 O O . LYS A 1 100 ? -17.375 7.946 6.851 1.00 88.00 100 LYS A O 1
ATOM 831 N N . GLY A 1 101 ? -19.048 7.965 5.362 1.00 83.38 101 GLY A N 1
ATOM 832 C CA . GLY A 1 101 ? -19.574 9.279 5.732 1.00 83.38 101 GLY A CA 1
ATOM 833 C C . GLY A 1 101 ? -18.879 10.446 5.026 1.00 83.38 101 GLY A C 1
ATOM 834 O O . GLY A 1 101 ? -18.082 10.266 4.110 1.00 83.38 101 GLY A O 1
ATOM 835 N N . ARG A 1 102 ? -19.212 11.674 5.447 1.00 81.44 102 ARG A N 1
ATOM 836 C CA . ARG A 1 102 ? -18.771 12.920 4.784 1.00 81.44 102 ARG A CA 1
ATOM 837 C C . ARG A 1 102 ? -17.259 13.164 4.829 1.00 81.44 102 ARG A C 1
ATOM 839 O O . ARG A 1 102 ? -16.768 13.969 4.051 1.00 81.44 102 ARG A O 1
ATOM 846 N N . GLY A 1 103 ? -16.549 12.510 5.747 1.00 82.25 103 GLY A N 1
ATOM 847 C CA . GLY A 1 103 ? -15.097 12.627 5.897 1.00 82.25 103 GLY A CA 1
ATOM 848 C C . GLY A 1 103 ? -14.294 11.573 5.135 1.00 82.25 103 GLY A C 1
ATOM 849 O O . GLY A 1 103 ? -13.071 11.603 5.207 1.00 82.25 103 GLY A O 1
ATOM 850 N N . ALA A 1 104 ? -14.950 10.637 4.442 1.00 89.50 104 ALA A N 1
ATOM 851 C CA . ALA A 1 104 ? -14.256 9.604 3.686 1.00 89.50 104 ALA A CA 1
ATOM 852 C C . ALA A 1 104 ? -13.553 10.207 2.465 1.00 89.50 104 ALA A C 1
ATOM 854 O O . ALA A 1 104 ? -14.166 10.935 1.681 1.00 89.50 104 ALA A O 1
ATOM 855 N N . THR A 1 105 ? -12.280 9.868 2.281 1.00 91.31 105 THR A N 1
ATOM 856 C CA . THR A 1 105 ? -11.483 10.288 1.126 1.00 91.31 105 THR A CA 1
ATOM 857 C C . THR A 1 105 ? -10.846 9.075 0.455 1.00 91.31 105 THR A C 1
ATOM 859 O O . THR A 1 105 ? -10.920 7.953 0.964 1.00 91.31 105 THR A O 1
ATOM 862 N N . ARG A 1 106 ? -10.217 9.280 -0.708 1.00 91.81 106 ARG A N 1
ATOM 863 C CA . ARG A 1 106 ? -9.408 8.239 -1.356 1.00 91.81 106 ARG A CA 1
ATOM 864 C C . ARG A 1 106 ? -8.327 7.729 -0.408 1.00 91.81 106 ARG A C 1
ATOM 866 O O . ARG A 1 106 ? -8.139 6.529 -0.281 1.00 91.81 106 ARG A O 1
ATOM 873 N N . GLU A 1 107 ? -7.665 8.632 0.303 1.00 92.19 107 GLU A N 1
ATOM 874 C CA . GLU A 1 107 ? -6.550 8.318 1.188 1.00 92.19 107 GLU A CA 1
ATOM 875 C C . GLU A 1 107 ? -6.991 7.500 2.400 1.00 92.19 107 GLU A C 1
ATOM 877 O O . GLU A 1 107 ? -6.341 6.507 2.717 1.00 92.19 107 GLU A O 1
ATOM 882 N N . THR A 1 108 ? -8.117 7.837 3.040 1.00 93.06 108 THR A N 1
ATOM 883 C CA . THR A 1 108 ? -8.610 7.028 4.168 1.00 93.06 108 THR A CA 1
ATOM 884 C C . THR A 1 108 ? -9.034 5.629 3.720 1.00 93.06 108 THR A C 1
ATOM 886 O O . THR A 1 108 ? -8.853 4.654 4.450 1.00 93.06 108 THR A O 1
ATOM 889 N N . ARG A 1 109 ? -9.536 5.493 2.486 1.00 94.69 109 ARG A N 1
ATOM 890 C CA . ARG A 1 109 ? -9.852 4.192 1.878 1.00 94.69 109 ARG A CA 1
ATOM 891 C C . ARG A 1 109 ? -8.596 3.401 1.521 1.00 94.69 109 ARG A C 1
ATOM 893 O O . ARG A 1 109 ? -8.537 2.210 1.815 1.00 94.69 109 ARG A O 1
ATOM 900 N N . MET A 1 110 ? -7.562 4.058 0.999 1.00 95.38 110 MET A N 1
ATOM 901 C CA . MET A 1 110 ? -6.242 3.455 0.796 1.00 95.38 110 MET A CA 1
ATOM 902 C C . MET A 1 110 ? -5.608 2.997 2.115 1.00 95.38 110 MET A C 1
ATOM 904 O O . MET A 1 110 ? -5.051 1.905 2.165 1.00 95.38 110 MET A O 1
ATOM 908 N N . GLU A 1 111 ? -5.736 3.772 3.198 1.00 94.69 111 GLU A N 1
ATOM 909 C CA . GLU A 1 111 ? -5.287 3.366 4.538 1.00 94.69 111 GLU A CA 1
ATOM 910 C C . GLU A 1 111 ? -5.989 2.092 5.017 1.00 94.69 111 GLU A C 1
ATOM 912 O O . GLU A 1 111 ? -5.342 1.229 5.608 1.00 94.69 111 GLU A O 1
ATOM 917 N N . ALA A 1 112 ? -7.290 1.939 4.752 1.00 95.31 112 ALA A N 1
ATOM 918 C CA . ALA A 1 112 ? -8.015 0.722 5.107 1.00 95.31 112 ALA A CA 1
ATOM 919 C C . ALA A 1 112 ? -7.535 -0.492 4.299 1.00 95.31 112 ALA A C 1
ATOM 921 O O . ALA A 1 112 ? -7.283 -1.542 4.889 1.00 95.31 112 ALA A O 1
ATOM 922 N N . VAL A 1 113 ? -7.342 -0.351 2.982 1.00 96.81 113 VAL A N 1
ATOM 923 C CA . VAL A 1 113 ? -6.776 -1.422 2.137 1.00 96.81 113 VAL A CA 1
ATOM 924 C C . VAL A 1 113 ? -5.375 -1.804 2.619 1.00 96.81 113 VAL A C 1
ATOM 926 O O . VAL A 1 113 ? -5.090 -2.984 2.824 1.00 96.81 113 VAL A O 1
ATOM 929 N N . ALA A 1 114 ? -4.525 -0.809 2.877 1.00 96.38 114 ALA A N 1
ATOM 930 C CA . ALA A 1 114 ? -3.185 -0.987 3.420 1.00 96.38 114 ALA A CA 1
ATOM 931 C C . ALA A 1 114 ? -3.202 -1.715 4.773 1.00 96.38 114 ALA A C 1
ATOM 933 O O . ALA A 1 114 ? -2.428 -2.649 4.982 1.00 96.38 114 ALA A O 1
ATOM 934 N N . TRP A 1 115 ? -4.101 -1.327 5.681 1.00 95.31 115 TRP A N 1
ATOM 935 C CA . TRP A 1 115 ? -4.251 -1.985 6.976 1.00 95.31 115 TRP A CA 1
ATOM 936 C C . TRP A 1 115 ? -4.677 -3.444 6.820 1.00 95.31 115 TRP A C 1
ATOM 938 O O . TRP A 1 115 ? -4.107 -4.314 7.472 1.00 95.31 115 TRP A O 1
ATOM 948 N N . ILE A 1 116 ? -5.630 -3.749 5.932 1.00 95.31 116 ILE A N 1
ATOM 949 C CA . ILE A 1 116 ? -6.066 -5.131 5.681 1.00 95.31 116 ILE A CA 1
ATOM 950 C C . ILE A 1 116 ? -4.889 -5.948 5.136 1.00 95.31 116 ILE A C 1
ATOM 952 O O . ILE A 1 116 ? -4.575 -7.007 5.683 1.00 95.31 116 ILE A O 1
ATOM 956 N N . ALA A 1 117 ? -4.186 -5.432 4.125 1.00 95.00 117 ALA A N 1
ATOM 957 C CA . ALA A 1 117 ? -3.032 -6.099 3.529 1.00 95.00 117 ALA A CA 1
ATOM 958 C C . ALA A 1 117 ? -1.939 -6.393 4.571 1.00 95.00 117 ALA A C 1
ATOM 960 O O . ALA A 1 117 ? -1.467 -7.526 4.668 1.00 95.00 117 ALA A O 1
ATOM 961 N N . VAL A 1 118 ? -1.572 -5.408 5.395 1.00 93.25 118 VAL A N 1
ATOM 962 C CA . VAL A 1 118 ? -0.482 -5.529 6.375 1.00 93.25 118 VAL A CA 1
ATOM 963 C C . VAL A 1 118 ? -0.900 -6.320 7.618 1.00 93.25 118 VAL A C 1
ATOM 965 O O . VAL A 1 118 ? -0.198 -7.246 8.023 1.00 93.25 118 VAL A O 1
ATOM 968 N N . CYS A 1 119 ? -2.026 -5.975 8.243 1.00 91.25 119 CYS A N 1
ATOM 969 C CA . CYS A 1 119 ? -2.413 -6.514 9.548 1.00 91.25 119 CYS A CA 1
ATOM 970 C C . CYS A 1 119 ? -3.149 -7.855 9.463 1.00 91.25 119 CYS A C 1
ATOM 972 O O . CYS A 1 119 ? -2.993 -8.670 10.370 1.00 91.25 119 CYS A O 1
ATOM 974 N N . LYS A 1 120 ? -3.935 -8.106 8.404 1.00 91.75 120 LYS A N 1
ATOM 975 C CA . LYS A 1 120 ? -4.673 -9.375 8.242 1.00 91.75 120 LYS A CA 1
ATOM 976 C C . LYS A 1 120 ? -3.976 -10.365 7.318 1.00 91.75 120 LYS A C 1
ATOM 978 O O . LYS A 1 120 ? -4.028 -11.565 7.568 1.00 91.75 120 LYS A O 1
ATOM 983 N N . PHE A 1 121 ? -3.328 -9.871 6.265 1.00 92.69 121 PHE A N 1
ATOM 984 C CA . PHE A 1 121 ? -2.706 -10.721 5.245 1.00 92.69 121 PHE A CA 1
ATOM 985 C C . PHE A 1 121 ? -1.177 -10.685 5.264 1.00 92.69 121 PHE A C 1
ATOM 987 O O . PHE A 1 121 ? -0.541 -11.348 4.450 1.00 92.69 121 PHE A O 1
ATOM 994 N N . HIS A 1 122 ? -0.579 -9.973 6.224 1.00 89.75 122 HIS A N 1
ATOM 995 C CA . HIS A 1 122 ? 0.867 -9.947 6.463 1.00 89.75 122 HIS A CA 1
ATOM 996 C C . HIS A 1 122 ? 1.702 -9.513 5.251 1.00 89.75 122 HIS A C 1
ATOM 998 O O . HIS A 1 122 ? 2.888 -9.833 5.164 1.00 89.75 122 HIS A O 1
ATOM 1004 N N . CYS A 1 123 ? 1.102 -8.755 4.335 1.00 91.06 123 CYS A N 1
ATOM 1005 C CA . CYS A 1 123 ? 1.823 -8.140 3.235 1.00 91.06 123 CYS A CA 1
ATOM 1006 C C . CYS A 1 123 ? 2.793 -7.081 3.757 1.00 91.06 123 CYS A C 1
ATOM 1008 O O . CYS A 1 123 ? 2.612 -6.488 4.826 1.00 91.06 123 CYS A O 1
ATOM 1010 N N . LYS A 1 124 ? 3.824 -6.809 2.964 1.00 90.50 124 LYS A N 1
ATOM 1011 C CA . LYS A 1 124 ? 4.735 -5.689 3.192 1.00 90.50 124 LYS A CA 1
ATOM 1012 C C . LYS A 1 124 ? 4.357 -4.563 2.236 1.00 90.50 124 LYS A C 1
ATOM 1014 O O . LYS A 1 124 ? 4.435 -4.748 1.028 1.00 90.50 124 LYS A O 1
ATOM 1019 N N . LEU A 1 125 ? 3.994 -3.410 2.784 1.00 90.75 125 LEU A N 1
ATOM 1020 C CA . LEU A 1 125 ? 3.628 -2.222 2.017 1.00 90.75 125 LEU A CA 1
ATOM 1021 C C . LEU A 1 125 ? 4.841 -1.309 1.810 1.00 90.75 125 LEU A C 1
ATOM 1023 O O . LEU A 1 125 ? 5.566 -1.000 2.762 1.00 90.75 125 LEU A O 1
ATOM 1027 N N . GLU A 1 126 ? 5.040 -0.845 0.582 1.00 87.75 126 GLU A N 1
ATOM 1028 C CA . GLU A 1 126 ? 6.060 0.139 0.229 1.00 87.75 126 GLU A CA 1
ATOM 1029 C C . GLU A 1 126 ? 5.589 1.080 -0.891 1.00 87.75 126 GLU A C 1
ATOM 1031 O O . GLU A 1 126 ? 4.395 1.210 -1.149 1.00 87.75 126 GLU A O 1
ATOM 1036 N N . GLY A 1 127 ? 6.534 1.803 -1.494 1.00 84.38 127 GLY A N 1
ATOM 1037 C CA . GLY A 1 127 ? 6.280 2.536 -2.724 1.00 84.38 127 GLY A CA 1
ATOM 1038 C C . GLY A 1 127 ? 5.630 3.904 -2.549 1.00 84.38 127 GLY A C 1
ATOM 1039 O O . GLY A 1 127 ? 5.934 4.652 -1.608 1.00 84.38 127 GLY A O 1
ATOM 1040 N N . GLY A 1 128 ? 4.815 4.270 -3.535 1.00 83.31 128 GLY A N 1
ATOM 1041 C CA . GLY A 1 128 ? 4.356 5.640 -3.728 1.00 83.31 128 GLY A CA 1
ATOM 1042 C C . GLY A 1 128 ? 3.426 6.133 -2.622 1.00 83.31 128 GLY A C 1
ATOM 1043 O O . GLY A 1 128 ? 3.702 7.168 -2.019 1.00 83.31 128 GLY A O 1
ATOM 1044 N N . PHE A 1 129 ? 2.410 5.355 -2.247 1.00 89.88 129 PHE A N 1
ATOM 1045 C CA . PHE A 1 129 ? 1.517 5.707 -1.139 1.00 89.88 129 PHE A CA 1
ATOM 1046 C C . PHE A 1 129 ? 2.251 5.978 0.186 1.00 89.88 129 PHE A C 1
ATOM 1048 O O . PHE A 1 129 ? 1.961 6.962 0.870 1.00 89.88 129 PHE A O 1
ATOM 1055 N N . VAL A 1 130 ? 3.237 5.149 0.551 1.00 85.50 130 VAL A N 1
ATOM 1056 C CA . VAL A 1 130 ? 4.009 5.351 1.791 1.00 85.50 130 VAL A CA 1
ATOM 1057 C C . VAL A 1 130 ? 4.803 6.654 1.721 1.00 85.50 130 VAL A C 1
ATOM 1059 O O . VAL A 1 130 ? 4.768 7.456 2.658 1.00 85.50 130 VAL A O 1
ATOM 1062 N N . ARG A 1 131 ? 5.500 6.889 0.605 1.00 83.81 131 ARG A N 1
ATOM 1063 C CA . ARG A 1 131 ? 6.275 8.116 0.386 1.00 83.81 131 ARG A CA 1
ATOM 1064 C C . ARG A 1 131 ? 5.379 9.351 0.437 1.00 83.81 131 ARG A C 1
ATOM 1066 O O . ARG A 1 131 ? 5.727 10.321 1.104 1.00 83.81 131 ARG A O 1
ATOM 1073 N N . ASP A 1 132 ? 4.243 9.298 -0.241 1.00 82.38 132 ASP A N 1
ATOM 1074 C CA . ASP A 1 132 ? 3.441 10.473 -0.539 1.00 82.38 132 ASP A CA 1
ATOM 1075 C C . ASP A 1 132 ? 2.472 10.819 0.603 1.00 82.38 132 ASP A C 1
ATOM 1077 O O . ASP A 1 132 ? 2.388 11.961 1.060 1.00 82.38 132 ASP A O 1
ATOM 1081 N N . TRP A 1 133 ? 1.764 9.821 1.124 1.00 87.81 133 TRP A N 1
ATOM 1082 C CA . TRP A 1 133 ? 0.733 10.033 2.134 1.00 87.81 133 TRP A CA 1
ATOM 1083 C C . TRP A 1 133 ? 1.259 9.852 3.556 1.00 87.81 133 TRP A C 1
ATOM 1085 O O . TRP A 1 133 ? 1.138 10.751 4.394 1.00 87.81 133 TRP A O 1
ATOM 1095 N N . VAL A 1 134 ? 1.884 8.704 3.836 1.00 82.88 134 VAL A N 1
ATOM 1096 C CA . VAL A 1 134 ? 2.311 8.347 5.199 1.00 82.88 134 VAL A CA 1
ATOM 1097 C C . VAL A 1 134 ? 3.440 9.267 5.661 1.00 82.88 134 VAL A C 1
ATOM 1099 O O . VAL A 1 134 ? 3.333 9.905 6.712 1.00 82.88 134 VAL A O 1
ATOM 1102 N N . ILE A 1 135 ? 4.495 9.391 4.856 1.00 78.19 135 ILE A N 1
ATOM 1103 C CA . ILE A 1 135 ? 5.665 10.209 5.188 1.00 78.19 135 ILE A CA 1
ATOM 1104 C C . ILE A 1 135 ? 5.478 11.658 4.729 1.00 78.19 135 ILE A C 1
ATOM 1106 O O . ILE A 1 135 ? 5.570 12.567 5.552 1.00 78.19 135 ILE A O 1
ATOM 1110 N N . GLY A 1 136 ? 5.212 11.868 3.435 1.00 74.00 136 GLY A N 1
ATOM 1111 C CA . GLY A 1 136 ? 5.190 13.191 2.806 1.00 74.00 136 GLY A CA 1
ATOM 1112 C C . GLY A 1 136 ? 4.025 14.073 3.241 1.00 74.00 136 GLY A C 1
ATOM 1113 O O . GLY A 1 136 ? 4.161 15.292 3.260 1.00 74.00 136 GLY A O 1
ATOM 1114 N N . HIS A 1 137 ? 2.907 13.462 3.642 1.00 75.00 137 HIS A N 1
ATOM 1115 C CA . HIS A 1 137 ? 1.677 14.166 3.988 1.00 75.00 137 HIS A CA 1
ATOM 1116 C C . HIS A 1 137 ? 1.235 15.174 2.921 1.00 75.00 137 HIS A C 1
ATOM 1118 O O . HIS A 1 137 ? 0.760 16.265 3.249 1.00 75.00 137 HIS A O 1
ATOM 1124 N N . TYR A 1 138 ? 1.418 14.833 1.643 1.00 64.50 138 TYR A N 1
ATOM 1125 C CA . TYR A 1 138 ? 1.022 15.716 0.554 1.00 64.50 138 TYR A CA 1
ATOM 1126 C C . TYR A 1 138 ? -0.493 15.949 0.622 1.00 64.50 138 TYR A C 1
ATOM 1128 O O . TYR A 1 138 ? -1.288 15.035 0.417 1.00 64.50 138 TYR A O 1
ATOM 1136 N N . ARG A 1 139 ? -0.882 17.181 0.978 1.00 54.41 139 ARG A N 1
ATOM 1137 C CA . ARG A 1 139 ? -2.280 17.639 1.047 1.00 54.41 139 ARG A CA 1
ATOM 1138 C C . ARG A 1 139 ? -2.695 18.484 -0.158 1.00 54.41 139 ARG A C 1
ATOM 1140 O O . ARG A 1 139 ? -3.882 18.762 -0.310 1.00 54.41 139 ARG A O 1
ATOM 1147 N N . GLU A 1 140 ? -1.750 18.934 -0.983 1.00 49.78 140 GLU A N 1
ATOM 1148 C CA . GLU A 1 140 ? -2.051 19.869 -2.070 1.00 49.78 140 GLU A CA 1
ATOM 1149 C C . GLU A 1 140 ? -2.478 19.157 -3.364 1.00 49.78 140 GLU A C 1
ATOM 1151 O O . GLU A 1 140 ? -1.827 18.202 -3.790 1.00 49.78 140 GLU A O 1
ATOM 1156 N N . PRO A 1 141 ? -3.550 19.629 -4.027 1.00 46.25 141 PRO A N 1
ATOM 1157 C CA . PRO A 1 141 ? -4.025 19.060 -5.275 1.00 46.25 141 PRO A CA 1
ATOM 1158 C C . PRO A 1 141 ? -3.165 19.588 -6.429 1.00 46.25 141 PRO A C 1
ATOM 1160 O O . PRO A 1 141 ? -3.514 20.585 -7.060 1.00 46.25 141 PRO A O 1
ATOM 1163 N N . GLN A 1 142 ? -2.044 18.936 -6.738 1.00 46.22 142 GLN A N 1
ATOM 1164 C CA . GLN A 1 142 ? -1.368 19.194 -8.010 1.00 46.22 142 GLN A CA 1
ATOM 1165 C C . GLN A 1 142 ? -2.246 18.633 -9.127 1.00 46.22 142 GLN A C 1
ATOM 1167 O O . GLN A 1 142 ? -2.320 17.429 -9.324 1.00 46.22 142 GLN A O 1
ATOM 1172 N N . GLN A 1 143 ? -3.010 19.539 -9.750 1.00 47.50 143 GLN A N 1
ATOM 1173 C CA . GLN A 1 143 ? -3.910 19.297 -10.876 1.00 47.50 143 GLN A CA 1
ATOM 1174 C C . GLN A 1 143 ? -4.681 17.982 -10.734 1.00 47.50 143 GLN A C 1
ATOM 1176 O O . GLN A 1 143 ? -4.397 16.999 -11.416 1.00 47.50 143 GLN A O 1
ATOM 1181 N N . ARG A 1 144 ? -5.703 17.965 -9.862 1.00 54.03 144 ARG A N 1
ATOM 1182 C CA . ARG A 1 144 ? -6.734 16.924 -9.949 1.00 54.03 144 ARG A CA 1
ATOM 1183 C C . ARG A 1 144 ? -7.232 16.953 -11.384 1.00 54.03 144 ARG A C 1
ATOM 1185 O O . ARG A 1 144 ? -7.954 17.874 -11.756 1.00 54.03 144 ARG A O 1
ATOM 1192 N N . ALA A 1 145 ? -6.832 15.977 -12.192 1.00 54.06 145 ALA A N 1
ATOM 1193 C CA . ALA A 1 145 ? -7.489 15.742 -13.458 1.00 54.06 145 ALA A CA 1
ATOM 1194 C C . ALA A 1 145 ? -8.995 15.738 -13.147 1.00 54.06 145 ALA A C 1
ATOM 1196 O O . ALA A 1 145 ? -9.402 15.106 -12.167 1.00 54.06 145 ALA A O 1
ATOM 1197 N N . ASN A 1 146 ? -9.771 16.549 -13.878 1.00 62.91 146 ASN A N 1
ATOM 1198 C CA . ASN A 1 146 ? -11.077 17.068 -13.433 1.00 62.91 146 ASN A CA 1
ATOM 1199 C C . ASN A 1 146 ? -12.109 15.989 -13.036 1.00 62.91 146 ASN A C 1
ATOM 1201 O O . ASN A 1 146 ? -13.144 16.317 -12.460 1.00 62.91 146 ASN A O 1
ATOM 1205 N N . HIS A 1 147 ? -11.827 14.705 -13.284 1.00 75.19 147 HIS A N 1
ATOM 1206 C CA . HIS A 1 147 ? -12.654 13.574 -12.892 1.00 75.19 147 HIS A CA 1
ATOM 1207 C C . HIS A 1 147 ? -11.804 12.408 -12.360 1.00 75.19 147 HIS A C 1
ATOM 1209 O O . HIS A 1 147 ? -10.848 12.028 -13.028 1.00 75.19 147 HIS A O 1
ATOM 1215 N N . PRO A 1 148 ? -12.182 11.749 -11.244 1.00 79.75 148 PRO A N 1
ATOM 1216 C CA . PRO A 1 148 ? -11.450 10.595 -10.714 1.00 79.75 148 PRO A CA 1
ATOM 1217 C C . PRO A 1 148 ? -11.140 9.515 -11.753 1.00 79.75 148 PRO A C 1
ATOM 1219 O O . PRO A 1 148 ? -10.063 8.938 -11.745 1.00 79.75 148 PRO A O 1
ATOM 1222 N N . LYS A 1 149 ? -12.038 9.296 -12.722 1.00 81.75 149 LYS A N 1
ATOM 1223 C CA . LYS A 1 149 ? -11.851 8.317 -13.805 1.00 81.75 149 LYS A CA 1
ATOM 1224 C C . LYS A 1 149 ? -10.589 8.532 -14.650 1.00 81.75 149 LYS A C 1
ATOM 1226 O O . LYS A 1 149 ? -10.103 7.562 -15.218 1.00 81.75 149 LYS A O 1
ATOM 1231 N N . SER A 1 150 ? -10.055 9.752 -14.743 1.00 85.62 150 SER A N 1
ATOM 1232 C CA . SER A 1 150 ? -8.808 10.022 -15.475 1.00 85.62 150 SER A CA 1
ATOM 1233 C C . SER A 1 150 ? -7.542 9.792 -14.644 1.00 85.62 150 SER A C 1
ATOM 1235 O O . SER A 1 150 ? -6.435 9.967 -15.151 1.00 85.62 150 SER A O 1
ATOM 1237 N N . TRP A 1 151 ? -7.683 9.390 -13.380 1.00 89.00 151 TRP A N 1
ATOM 1238 C CA . TRP A 1 151 ? -6.557 9.027 -12.521 1.00 89.00 151 TRP A CA 1
ATOM 1239 C C . TRP A 1 151 ? -5.960 7.669 -12.882 1.00 89.00 151 TRP A C 1
ATOM 1241 O O . TRP A 1 151 ? -4.800 7.424 -12.567 1.00 89.00 151 TRP A O 1
ATOM 1251 N N . ILE A 1 152 ? -6.724 6.815 -13.564 1.00 91.12 152 ILE A N 1
ATOM 1252 C CA . ILE A 1 152 ? -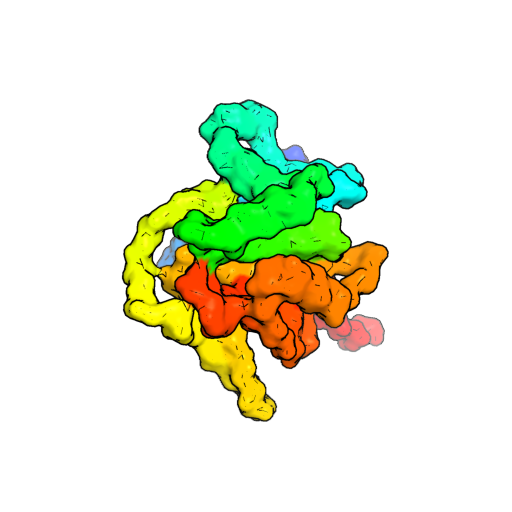6.264 5.515 -14.046 1.00 91.12 152 ILE A CA 1
ATOM 1253 C C . ILE A 1 152 ? -5.968 5.597 -15.536 1.00 91.12 152 ILE A C 1
ATOM 1255 O O . ILE A 1 152 ? -6.809 5.993 -16.344 1.00 91.12 152 ILE A O 1
ATOM 1259 N N . GLN A 1 153 ? -4.762 5.180 -15.891 1.00 92.44 153 GLN A N 1
ATOM 1260 C CA . GLN A 1 153 ? -4.350 4.938 -17.264 1.00 92.44 153 GLN A CA 1
ATOM 1261 C C . GLN A 1 153 ? -4.332 3.433 -17.526 1.00 92.44 153 GLN A C 1
ATOM 1263 O O . GLN A 1 153 ? -4.376 2.629 -16.599 1.00 92.44 153 GLN A O 1
ATOM 1268 N N . TYR A 1 154 ? -4.307 3.045 -18.801 1.00 93.44 154 TYR A N 1
ATOM 1269 C CA . TYR A 1 154 ? -4.308 1.639 -19.190 1.00 93.44 154 TYR A CA 1
ATOM 1270 C C . TYR A 1 154 ? -3.145 1.353 -20.122 1.00 93.44 154 TYR A C 1
ATOM 1272 O O . TYR A 1 154 ? -3.009 2.000 -21.160 1.00 93.44 154 TYR A O 1
ATOM 1280 N N . SER A 1 155 ? -2.346 0.350 -19.778 1.00 91.31 155 SER A N 1
ATOM 1281 C CA . SER A 1 155 ? -1.403 -0.264 -20.706 1.00 91.31 155 SER A CA 1
ATOM 1282 C C . SER A 1 155 ? -2.070 -1.483 -21.336 1.00 91.31 155 SER A C 1
ATOM 1284 O O . SER A 1 155 ? -2.981 -2.075 -20.758 1.00 91.31 155 SER A O 1
ATOM 1286 N N . THR A 1 156 ? -1.681 -1.832 -22.559 1.00 90.94 156 THR A N 1
ATOM 1287 C CA . THR A 1 156 ? -2.214 -3.016 -23.245 1.00 90.94 156 THR A CA 1
ATOM 1288 C C . THR A 1 156 ? -1.090 -4.023 -23.404 1.00 90.94 156 THR A C 1
ATOM 1290 O O . THR A 1 156 ? -0.034 -3.686 -23.939 1.00 90.94 156 THR A O 1
ATOM 1293 N N . THR A 1 157 ? -1.289 -5.248 -22.918 1.00 85.19 157 THR A N 1
ATOM 1294 C CA . THR A 1 157 ? -0.311 -6.327 -23.105 1.00 85.19 157 THR A CA 1
ATOM 1295 C C . THR A 1 157 ? -0.254 -6.757 -24.572 1.00 85.19 157 THR A C 1
ATOM 1297 O O . THR A 1 157 ? -1.213 -6.532 -25.314 1.00 85.19 157 THR A O 1
ATOM 1300 N N . PRO A 1 158 ? 0.800 -7.478 -25.005 1.00 82.69 158 PRO A N 1
ATOM 1301 C CA . PRO A 1 158 ? 0.828 -8.103 -26.331 1.00 82.69 158 PRO A CA 1
ATOM 1302 C C . PRO A 1 158 ? -0.371 -9.026 -26.610 1.00 82.69 158 PRO A C 1
ATOM 1304 O O . PRO A 1 158 ? -0.711 -9.267 -27.762 1.00 82.69 158 PRO A O 1
ATOM 1307 N N . LYS A 1 159 ? -1.033 -9.525 -25.556 1.00 82.69 159 LYS A N 1
ATOM 1308 C CA . LYS A 1 159 ? -2.237 -10.365 -25.627 1.00 82.69 159 LYS A CA 1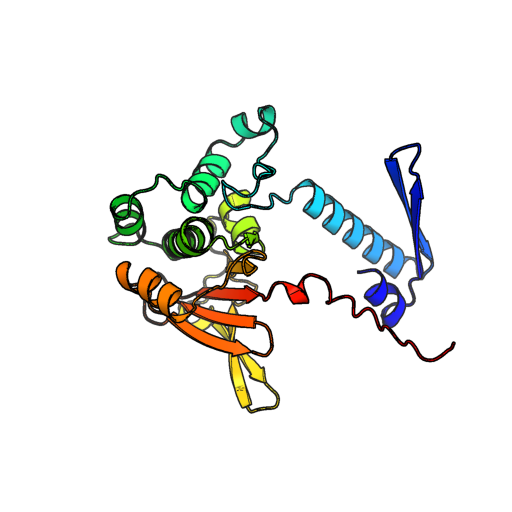
ATOM 1309 C C . LYS A 1 159 ? -3.545 -9.555 -25.678 1.00 82.69 159 LYS A C 1
ATOM 1311 O O . LYS A 1 159 ? -4.618 -10.142 -25.607 1.00 82.69 159 LYS A O 1
ATOM 1316 N N . GLY A 1 160 ? -3.478 -8.224 -25.752 1.00 85.75 160 GLY A N 1
ATOM 1317 C CA . GLY A 1 160 ? -4.648 -7.340 -25.803 1.00 85.75 160 GLY A CA 1
ATOM 1318 C C . GLY A 1 160 ? -5.318 -7.069 -24.450 1.00 85.75 160 GLY A C 1
ATOM 1319 O O . GLY A 1 160 ? -6.353 -6.406 -24.402 1.00 85.75 160 GLY A O 1
ATOM 1320 N N . GLN A 1 161 ? -4.750 -7.548 -23.340 1.00 88.62 161 GLN A N 1
ATOM 1321 C CA . GLN A 1 161 ? -5.302 -7.324 -22.002 1.00 88.62 161 GLN A CA 1
ATOM 1322 C C . GLN A 1 161 ? -4.998 -5.894 -21.545 1.00 88.62 161 GLN A C 1
ATOM 1324 O O . GLN A 1 161 ? -3.844 -5.466 -21.583 1.00 88.62 161 GLN A O 1
ATOM 1329 N N . ARG A 1 162 ? -6.023 -5.162 -21.101 1.00 92.31 162 ARG A N 1
ATOM 1330 C CA . ARG A 1 162 ? -5.874 -3.808 -20.552 1.00 92.31 162 ARG A CA 1
ATOM 1331 C C . ARG A 1 162 ? -5.529 -3.883 -19.069 1.00 92.31 162 ARG A C 1
ATOM 1333 O O . ARG A 1 162 ? -6.310 -4.425 -18.293 1.00 92.31 162 ARG A O 1
ATOM 1340 N N . ILE A 1 163 ? -4.392 -3.318 -18.685 1.00 92.56 163 ILE A N 1
ATOM 1341 C CA . ILE A 1 163 ? -3.903 -3.287 -17.306 1.00 92.56 163 ILE A CA 1
ATOM 1342 C C . ILE A 1 163 ? -4.040 -1.857 -16.782 1.00 92.56 163 ILE A C 1
ATOM 1344 O O . ILE A 1 163 ? -3.421 -0.954 -17.354 1.00 92.56 163 ILE A O 1
ATOM 1348 N N . PRO A 1 164 ? -4.853 -1.624 -15.740 1.00 94.44 164 PRO A N 1
ATO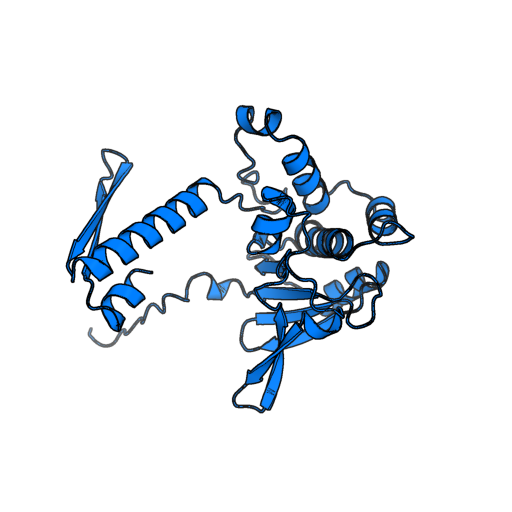M 1349 C CA . PRO A 1 164 ? -4.961 -0.321 -15.113 1.00 94.44 164 PRO A CA 1
ATOM 1350 C C . PRO A 1 164 ? -3.687 -0.020 -14.328 1.00 94.44 164 PRO A C 1
ATOM 1352 O O . PRO A 1 164 ? -3.145 -0.890 -13.661 1.00 94.44 164 PRO A O 1
ATOM 1355 N N . TYR A 1 165 ? -3.230 1.221 -14.373 1.00 92.56 165 TYR A N 1
ATOM 1356 C CA . TYR A 1 165 ? -2.180 1.713 -13.491 1.00 92.56 165 TYR A CA 1
ATOM 1357 C C . TYR A 1 165 ? -2.463 3.167 -13.124 1.00 92.56 165 TYR A C 1
ATOM 1359 O O . TYR A 1 165 ? -3.164 3.889 -13.846 1.00 92.56 165 TYR A O 1
ATOM 1367 N N . MET A 1 166 ? -1.929 3.602 -11.987 1.00 90.25 166 MET A N 1
ATOM 1368 C CA . MET A 1 166 ? -2.138 4.961 -11.511 1.00 90.25 166 MET A CA 1
ATOM 1369 C C . MET A 1 166 ? -1.373 5.956 -12.389 1.00 90.25 166 MET A C 1
ATOM 1371 O O . MET A 1 166 ? -0.189 5.771 -12.680 1.00 90.25 166 MET A O 1
ATOM 1375 N N . ASN A 1 167 ? -2.022 7.046 -12.798 1.00 88.44 167 ASN A N 1
ATOM 1376 C CA . ASN A 1 167 ? -1.311 8.167 -13.396 1.00 88.44 167 ASN A CA 1
ATOM 1377 C C . ASN A 1 167 ? -0.278 8.695 -12.382 1.00 88.44 167 ASN A C 1
ATOM 1379 O O . ASN A 1 167 ? -0.626 9.017 -11.247 1.00 88.44 167 ASN A O 1
ATOM 1383 N N . ARG A 1 168 ? 0.986 8.788 -12.813 1.00 82.31 168 ARG A N 1
ATOM 1384 C CA . ARG A 1 168 ? 2.145 9.149 -11.981 1.00 82.31 168 ARG A CA 1
ATOM 1385 C C . ARG A 1 168 ? 2.054 10.542 -11.362 1.00 82.31 168 ARG A C 1
ATOM 1387 O O . ARG A 1 168 ? 2.719 10.788 -10.363 1.00 82.31 168 ARG A O 1
ATOM 1394 N N . ASP A 1 169 ? 1.246 11.419 -11.948 1.00 83.56 169 ASP A N 1
ATOM 1395 C CA . ASP A 1 169 ? 1.030 12.777 -11.445 1.00 83.56 169 ASP A CA 1
ATOM 1396 C C . ASP A 1 169 ? 0.013 12.820 -10.293 1.00 83.56 169 ASP A C 1
ATOM 1398 O O . ASP A 1 169 ? -0.113 13.834 -9.608 1.00 83.56 169 ASP A O 1
ATOM 1402 N N . ILE A 1 170 ? -0.732 11.732 -10.062 1.00 84.44 170 ILE A N 1
ATOM 1403 C CA . ILE A 1 170 ? -1.728 11.682 -8.997 1.00 84.44 170 ILE A CA 1
ATOM 1404 C C . ILE A 1 170 ? -1.082 11.234 -7.693 1.00 84.44 170 ILE A C 1
ATOM 1406 O O . ILE A 1 170 ? -0.473 10.169 -7.596 1.00 84.44 170 ILE A O 1
ATOM 1410 N N . VAL A 1 171 ? -1.301 12.045 -6.662 1.00 82.44 171 VAL A N 1
ATOM 1411 C CA . VAL A 1 171 ? -0.755 11.861 -5.323 1.00 82.44 171 VAL A CA 1
ATOM 1412 C C . VAL A 1 171 ? -1.914 11.704 -4.317 1.00 82.44 171 VAL A C 1
ATOM 1414 O O . VAL A 1 171 ? -2.868 12.480 -4.387 1.00 82.44 171 VAL A O 1
ATOM 1417 N N . PRO A 1 172 ? -1.871 10.723 -3.394 1.00 86.75 172 PRO A N 1
ATOM 1418 C CA . PRO A 1 172 ? -0.872 9.660 -3.344 1.00 86.75 172 PRO A CA 1
ATOM 1419 C C . PRO A 1 172 ? -0.986 8.717 -4.545 1.00 86.75 172 PRO A C 1
ATOM 1421 O O . PRO A 1 172 ? -2.072 8.551 -5.114 1.00 86.75 172 PRO A O 1
ATOM 1424 N N . ALA A 1 173 ? 0.144 8.117 -4.910 1.00 89.00 173 ALA A N 1
ATOM 1425 C CA . ALA A 1 173 ? 0.212 7.099 -5.952 1.00 89.00 173 ALA A CA 1
ATOM 1426 C C . ALA A 1 173 ? -0.511 5.799 -5.528 1.00 89.00 173 ALA A C 1
ATOM 1428 O O . ALA A 1 173 ? -1.369 5.805 -4.649 1.00 89.00 173 ALA A O 1
ATOM 1429 N N . ASP A 1 174 ? -0.212 4.686 -6.175 1.00 92.38 174 ASP A N 1
ATOM 1430 C CA . ASP A 1 174 ? -0.721 3.353 -5.866 1.00 92.38 174 ASP A CA 1
ATOM 1431 C C . ASP A 1 174 ? -0.149 2.732 -4.579 1.00 92.38 174 ASP A C 1
ATOM 1433 O O . ASP A 1 174 ? 0.766 3.255 -3.928 1.00 92.38 174 ASP A O 1
ATOM 1437 N N . LEU A 1 175 ? -0.778 1.624 -4.175 1.00 94.94 175 LEU A N 1
ATOM 1438 C CA . LEU A 1 175 ? -0.327 0.762 -3.085 1.00 94.94 175 LEU A CA 1
ATOM 1439 C C . LEU A 1 175 ? 0.552 -0.362 -3.641 1.00 94.94 175 LEU A C 1
ATOM 1441 O O . LEU A 1 175 ? 0.039 -1.259 -4.301 1.00 94.94 175 LEU A O 1
ATOM 1445 N N . ASP A 1 176 ? 1.837 -0.373 -3.295 1.00 93.19 176 ASP A N 1
ATOM 1446 C CA . ASP A 1 176 ? 2.752 -1.456 -3.665 1.00 93.19 176 ASP A CA 1
ATOM 1447 C C . ASP A 1 176 ? 2.899 -2.447 -2.503 1.00 93.19 176 ASP A C 1
ATOM 1449 O O . ASP A 1 176 ? 3.558 -2.164 -1.494 1.00 93.19 176 ASP A O 1
ATOM 1453 N N . CYS A 1 177 ? 2.277 -3.618 -2.620 1.00 92.94 177 CYS A N 1
ATOM 1454 C CA . CYS A 1 177 ? 2.300 -4.663 -1.604 1.00 92.94 177 CYS A CA 1
ATOM 1455 C C . CYS A 1 177 ? 3.106 -5.874 -2.070 1.00 92.94 177 CYS A C 1
ATOM 1457 O O . CYS A 1 177 ? 2.855 -6.441 -3.125 1.00 92.94 177 CYS A O 1
ATOM 1459 N N . HIS A 1 178 ? 4.016 -6.354 -1.231 1.00 88.81 178 HIS A N 1
ATOM 1460 C CA . HIS A 1 178 ? 4.670 -7.646 -1.424 1.00 88.81 178 HIS A CA 1
ATOM 1461 C C . HIS A 1 178 ? 3.906 -8.728 -0.683 1.00 88.81 178 HIS A C 1
ATOM 1463 O O . HIS A 1 178 ? 3.567 -8.551 0.496 1.00 88.81 178 HIS A O 1
ATOM 1469 N N . LEU A 1 179 ? 3.702 -9.855 -1.361 1.00 88.31 179 LEU A N 1
ATOM 1470 C CA . LEU A 1 179 ? 3.153 -11.057 -0.752 1.00 88.31 179 LEU A CA 1
ATOM 1471 C C . LEU A 1 179 ? 4.015 -11.524 0.431 1.00 88.31 179 LEU A C 1
ATOM 1473 O O . LEU A 1 179 ? 5.243 -11.370 0.414 1.00 88.31 179 LEU A O 1
ATOM 1477 N N . PRO A 1 180 ? 3.393 -12.108 1.468 1.00 84.81 180 PRO A N 1
ATOM 1478 C CA . PRO A 1 180 ? 4.146 -12.683 2.567 1.00 84.81 180 PRO A CA 1
ATOM 1479 C C . PRO A 1 180 ? 4.992 -13.872 2.085 1.00 84.81 180 PRO A C 1
ATOM 1481 O O . PRO A 1 180 ? 4.570 -14.664 1.247 1.00 84.81 180 PRO A O 1
ATOM 1484 N N . LEU A 1 181 ? 6.201 -13.999 2.635 1.00 80.00 181 LEU A N 1
ATOM 1485 C CA . LEU A 1 181 ? 7.149 -15.068 2.288 1.00 80.00 181 LEU A CA 1
ATOM 1486 C C . LEU A 1 181 ? 6.831 -16.403 2.974 1.00 80.00 181 LEU A C 1
ATOM 1488 O O . LEU A 1 181 ? 7.291 -17.450 2.535 1.00 80.00 181 LEU A O 1
ATOM 1492 N N . ASP A 1 182 ? 6.107 -16.352 4.088 1.00 80.50 182 ASP A N 1
ATOM 1493 C CA . ASP A 1 182 ? 5.952 -17.450 5.041 1.00 80.50 182 ASP A CA 1
ATOM 1494 C C . ASP A 1 182 ? 4.556 -18.089 5.017 1.00 80.50 182 ASP A C 1
ATOM 1496 O O . ASP A 1 182 ? 4.281 -18.994 5.805 1.00 80.50 182 ASP A O 1
ATOM 1500 N N . ARG A 1 183 ? 3.651 -17.613 4.154 1.00 83.00 183 ARG A N 1
ATOM 1501 C CA . ARG A 1 183 ? 2.263 -18.087 4.096 1.00 83.00 183 ARG A CA 1
ATOM 1502 C C . ARG A 1 183 ? 1.635 -17.875 2.727 1.00 83.00 183 ARG A C 1
ATOM 1504 O O . ARG A 1 183 ? 2.011 -16.979 1.980 1.00 83.00 183 ARG A O 1
ATOM 1511 N N . TYR A 1 184 ? 0.618 -18.680 2.451 1.00 83.00 184 TYR A N 1
ATOM 1512 C CA . TYR A 1 184 ? -0.227 -18.512 1.279 1.00 83.00 184 TYR A CA 1
ATOM 1513 C C . TYR A 1 184 ? -1.089 -17.246 1.395 1.00 83.00 184 TYR A C 1
ATOM 1515 O O . TYR A 1 184 ? -1.634 -16.953 2.463 1.00 83.00 184 TYR A O 1
ATOM 1523 N N . PHE A 1 185 ? -1.229 -16.520 0.286 1.00 88.69 185 PHE A N 1
ATOM 1524 C CA . PHE A 1 185 ? -2.142 -15.390 0.167 1.00 88.69 185 PHE A CA 1
ATOM 1525 C C . PHE A 1 185 ? -3.357 -15.801 -0.662 1.00 88.69 185 PHE A C 1
ATOM 1527 O O . PHE A 1 185 ? -3.244 -16.089 -1.853 1.00 88.69 185 PHE A O 1
ATOM 1534 N N . ASP A 1 186 ? -4.516 -15.808 -0.015 1.00 90.56 186 ASP A N 1
ATOM 1535 C CA . ASP A 1 186 ? -5.797 -16.107 -0.641 1.00 90.56 186 ASP A CA 1
ATOM 1536 C C . ASP A 1 186 ? -6.423 -14.809 -1.170 1.00 90.56 186 ASP A C 1
ATOM 1538 O O . ASP A 1 186 ? -6.839 -13.939 -0.397 1.00 90.56 186 ASP A O 1
ATOM 1542 N N . ILE A 1 187 ? -6.444 -14.674 -2.497 1.00 93.25 187 ILE A N 1
ATOM 1543 C CA . ILE A 1 187 ? -6.951 -13.484 -3.185 1.00 93.25 187 ILE A CA 1
ATOM 1544 C C . ILE A 1 187 ? -8.449 -13.322 -2.965 1.00 93.25 187 ILE A C 1
ATOM 1546 O O . ILE A 1 187 ? -8.893 -12.208 -2.700 1.00 93.25 187 ILE A O 1
ATOM 1550 N N . ASP A 1 188 ? -9.227 -14.398 -3.039 1.00 93.88 188 ASP A N 1
ATOM 1551 C CA . ASP A 1 188 ? -10.679 -14.308 -2.894 1.00 93.88 188 ASP A CA 1
ATOM 1552 C C . ASP A 1 188 ? -11.044 -13.924 -1.462 1.00 93.88 188 ASP A C 1
ATOM 1554 O O . ASP A 1 188 ? -11.824 -12.997 -1.247 1.00 93.88 188 ASP A O 1
ATOM 1558 N N . LYS A 1 189 ? -10.350 -14.494 -0.472 1.00 95.06 189 LYS A N 1
ATOM 1559 C CA . LYS A 1 189 ? -10.496 -14.069 0.924 1.00 95.06 189 LYS A CA 1
ATOM 1560 C C . LYS A 1 189 ? -10.096 -12.608 1.139 1.00 95.06 189 LYS A C 1
ATOM 1562 O O . LYS A 1 189 ? -10.714 -11.916 1.950 1.00 95.06 189 LYS A O 1
ATOM 1567 N N . PHE A 1 190 ? -9.066 -12.117 0.449 1.00 95.75 190 PHE A N 1
ATOM 1568 C CA . PHE A 1 190 ? -8.697 -10.701 0.503 1.00 95.75 190 PHE A CA 1
ATOM 1569 C C . PHE A 1 190 ? -9.810 -9.813 -0.058 1.00 95.75 190 PHE A C 1
ATOM 1571 O O . PHE A 1 190 ? -10.189 -8.833 0.583 1.00 95.75 190 PHE A O 1
ATOM 1578 N N . ARG A 1 191 ? -10.396 -10.189 -1.200 1.00 96.00 191 ARG A N 1
ATOM 1579 C CA . ARG A 1 191 ? -11.539 -9.482 -1.798 1.00 96.00 191 ARG A CA 1
ATOM 1580 C C . ARG A 1 191 ? -12.757 -9.488 -0.876 1.00 96.00 191 ARG A C 1
ATOM 1582 O O . ARG A 1 191 ? -13.379 -8.442 -0.709 1.00 96.00 191 ARG A O 1
ATOM 1589 N N . ASP A 1 192 ? -13.050 -10.611 -0.225 1.00 95.25 192 ASP A N 1
ATOM 1590 C CA . ASP A 1 192 ? -14.135 -10.716 0.755 1.00 95.25 192 ASP A CA 1
ATOM 1591 C C . ASP A 1 192 ? -13.914 -9.781 1.949 1.00 95.25 192 ASP A C 1
ATOM 1593 O O . ASP A 1 192 ? -14.847 -9.136 2.432 1.00 95.25 192 ASP A O 1
ATOM 1597 N N . GLU A 1 193 ? -12.674 -9.670 2.433 1.00 94.94 193 GLU A N 1
ATOM 1598 C CA . GLU A 1 193 ? -12.329 -8.729 3.499 1.00 94.94 193 GLU A CA 1
ATOM 1599 C C . GLU A 1 193 ? -12.498 -7.272 3.061 1.00 94.94 193 GLU A C 1
ATOM 1601 O O . GLU A 1 193 ? -13.033 -6.484 3.837 1.00 94.94 193 GLU A O 1
ATOM 1606 N N . LEU A 1 194 ? -12.117 -6.915 1.830 1.00 95.50 194 LEU A N 1
ATOM 1607 C CA . LEU A 1 194 ? -12.380 -5.584 1.268 1.00 95.50 194 LEU A CA 1
ATOM 1608 C C . LEU A 1 194 ? -13.888 -5.309 1.145 1.00 95.50 194 LEU A C 1
ATOM 1610 O O . LEU A 1 194 ? -14.365 -4.234 1.516 1.00 95.50 194 LEU A O 1
ATOM 1614 N N . TYR A 1 195 ? -14.662 -6.297 0.698 1.00 94.19 195 TYR A N 1
ATOM 1615 C CA . TYR A 1 195 ? -16.100 -6.156 0.488 1.00 94.19 195 TYR A CA 1
ATOM 1616 C C . TYR A 1 195 ? -16.873 -5.867 1.784 1.00 94.19 195 TYR A C 1
ATOM 1618 O O . TYR A 1 195 ? -17.812 -5.072 1.773 1.00 94.19 195 TYR A O 1
ATOM 1626 N N . LYS A 1 196 ? -16.431 -6.399 2.936 1.00 92.88 196 LYS A N 1
ATOM 1627 C CA . LYS A 1 196 ? -17.005 -6.079 4.267 1.00 92.88 196 LYS A CA 1
ATOM 1628 C C . LYS A 1 196 ? -16.984 -4.584 4.600 1.00 92.88 196 LYS A C 1
ATOM 1630 O O . LYS A 1 196 ? -17.741 -4.124 5.452 1.00 92.88 196 LYS A O 1
ATOM 1635 N N . PHE A 1 197 ? -16.111 -3.837 3.939 1.00 91.50 197 PHE A N 1
ATOM 1636 C CA . PHE A 1 197 ? -15.920 -2.403 4.099 1.00 91.50 197 PHE A CA 1
ATOM 1637 C C . PHE A 1 197 ? -16.505 -1.585 2.940 1.00 91.50 197 PHE A C 1
ATOM 1639 O O . PHE A 1 197 ? -16.312 -0.367 2.887 1.00 91.50 197 PHE A O 1
ATOM 1646 N N . ASP A 1 198 ? -17.241 -2.239 2.033 1.00 92.00 198 ASP A N 1
ATOM 1647 C CA . ASP A 1 198 ? -17.760 -1.666 0.789 1.00 92.00 198 ASP A CA 1
ATOM 1648 C C . ASP A 1 198 ? -16.639 -1.058 -0.071 1.00 92.00 198 ASP A C 1
ATOM 1650 O O . ASP A 1 198 ? -16.764 0.043 -0.610 1.00 92.00 198 ASP A O 1
ATOM 1654 N N . LEU A 1 199 ? -15.497 -1.753 -0.122 1.00 94.75 199 LEU A N 1
ATOM 1655 C CA . LEU A 1 199 ? -14.392 -1.492 -1.041 1.00 94.75 199 LEU A CA 1
ATOM 1656 C C . LEU A 1 199 ? -14.527 -2.480 -2.201 1.00 94.75 199 LEU A C 1
ATOM 1658 O O . LEU A 1 199 ? -14.273 -3.677 -2.051 1.00 94.75 199 LEU A O 1
ATOM 1662 N N . THR A 1 200 ? -14.965 -1.994 -3.360 1.00 94.50 200 THR A N 1
ATOM 1663 C CA . THR A 1 200 ? -15.108 -2.839 -4.555 1.00 94.50 200 THR A CA 1
ATOM 1664 C C . THR A 1 200 ? -13.752 -3.009 -5.218 1.00 94.50 200 THR A C 1
ATOM 1666 O O . THR A 1 200 ? -13.045 -2.016 -5.377 1.00 94.50 200 THR A O 1
ATOM 1669 N N . CYS A 1 201 ? -13.401 -4.220 -5.650 1.00 94.81 201 CYS A N 1
ATOM 1670 C CA . CYS A 1 201 ? -12.153 -4.451 -6.370 1.00 94.81 201 CYS A CA 1
ATOM 1671 C C . CYS A 1 201 ? -12.308 -5.409 -7.558 1.00 94.81 201 CYS A C 1
ATOM 1673 O O . CYS A 1 201 ? -12.940 -6.468 -7.463 1.00 94.81 201 CYS A O 1
ATOM 1675 N N . GLU A 1 202 ? -11.682 -5.031 -8.668 1.00 94.88 202 GLU A N 1
ATOM 1676 C CA . GLU A 1 202 ? -11.420 -5.893 -9.818 1.00 94.88 202 GLU A CA 1
ATOM 1677 C C . GLU A 1 202 ? -9.959 -6.338 -9.766 1.00 94.88 202 GLU A C 1
ATOM 1679 O O . GLU A 1 202 ? -9.080 -5.534 -9.459 1.00 94.88 202 GLU A O 1
ATOM 1684 N N . VAL A 1 203 ? -9.696 -7.616 -10.044 1.00 94.62 203 VAL A N 1
ATOM 1685 C CA . VAL A 1 203 ? -8.346 -8.189 -9.975 1.00 94.62 203 VAL A CA 1
ATOM 1686 C C . VAL A 1 203 ? -7.921 -8.645 -11.357 1.00 94.62 203 VAL A C 1
ATOM 1688 O O . VAL A 1 203 ? -8.620 -9.414 -12.015 1.00 94.62 203 VAL A O 1
ATOM 1691 N N . ILE A 1 204 ? -6.754 -8.181 -11.782 1.00 93.94 204 ILE A N 1
ATOM 1692 C CA . ILE A 1 204 ? -6.160 -8.494 -13.073 1.00 93.94 204 ILE A CA 1
ATOM 1693 C C . ILE A 1 204 ? -4.808 -9.137 -12.800 1.00 93.94 204 ILE A C 1
ATOM 1695 O O . ILE A 1 204 ? -3.905 -8.507 -12.254 1.00 93.94 204 ILE A O 1
ATOM 1699 N N . ARG A 1 205 ? -4.660 -10.408 -13.182 1.00 89.75 205 ARG A N 1
ATOM 1700 C CA . ARG A 1 205 ? -3.363 -11.082 -13.128 1.00 89.75 205 ARG A CA 1
ATOM 1701 C C . ARG A 1 205 ? -2.532 -10.695 -14.347 1.00 89.75 205 ARG A C 1
ATOM 1703 O O . ARG A 1 205 ? -2.997 -10.845 -15.480 1.00 89.75 205 ARG A O 1
ATOM 1710 N N . VAL A 1 206 ? -1.311 -10.241 -14.095 1.00 85.12 206 VAL A N 1
ATOM 1711 C CA . VAL A 1 206 ? -0.304 -9.893 -15.097 1.00 85.12 206 VAL A CA 1
ATOM 1712 C C . VAL A 1 206 ? 0.998 -10.562 -14.691 1.00 85.12 206 VAL A C 1
ATOM 1714 O O . VAL A 1 206 ? 1.689 -10.094 -13.792 1.00 85.12 206 VAL A O 1
ATOM 1717 N N . ASP A 1 207 ? 1.317 -11.679 -15.341 1.00 82.56 207 ASP A N 1
ATOM 1718 C CA . ASP A 1 207 ? 2.489 -12.496 -15.027 1.00 82.56 207 ASP A CA 1
ATOM 1719 C C . ASP A 1 207 ? 2.572 -12.834 -13.518 1.00 82.56 207 ASP A C 1
ATOM 1721 O O . ASP A 1 207 ? 1.793 -13.655 -13.021 1.00 82.56 207 ASP A O 1
ATOM 1725 N N . PHE A 1 208 ? 3.493 -12.178 -12.806 1.00 80.25 208 PHE A N 1
ATOM 1726 C CA . PHE A 1 208 ? 3.825 -12.343 -11.385 1.00 80.25 208 PHE A CA 1
ATOM 1727 C C . PHE A 1 208 ? 3.259 -11.229 -10.479 1.00 80.25 208 PHE A C 1
ATOM 1729 O O . PHE A 1 208 ? 3.666 -11.095 -9.322 1.00 80.25 208 PHE A O 1
ATOM 1736 N N . ILE A 1 209 ? 2.368 -10.389 -11.009 1.00 87.19 209 ILE A N 1
ATOM 1737 C CA . ILE A 1 209 ? 1.710 -9.300 -10.282 1.00 87.19 209 ILE A CA 1
ATOM 1738 C C . ILE A 1 209 ? 0.197 -9.485 -10.375 1.00 87.19 209 ILE A C 1
ATOM 1740 O O . ILE A 1 209 ? -0.351 -9.789 -11.440 1.00 87.19 209 ILE A O 1
ATOM 1744 N N . TYR A 1 210 ? -0.493 -9.261 -9.262 1.00 91.94 210 TYR A N 1
ATOM 1745 C CA . TYR A 1 210 ? -1.935 -9.040 -9.268 1.00 91.94 210 TYR A CA 1
ATOM 1746 C C . TYR A 1 210 ? -2.198 -7.551 -9.117 1.00 91.94 210 TYR A C 1
ATOM 1748 O O . TYR A 1 210 ? -1.862 -6.958 -8.095 1.00 91.94 210 TYR A O 1
ATOM 1756 N N . VAL A 1 211 ? -2.802 -6.961 -10.140 1.00 95.12 211 VAL A N 1
ATOM 1757 C CA . VAL A 1 211 ? -3.202 -5.559 -10.144 1.00 95.12 211 VAL A CA 1
ATOM 1758 C C . VAL A 1 211 ? -4.651 -5.483 -9.694 1.00 95.12 211 VAL A C 1
ATOM 1760 O O . VAL A 1 211 ? -5.546 -6.047 -10.327 1.00 95.12 211 VAL A O 1
ATOM 1763 N N . PHE A 1 212 ? -4.882 -4.788 -8.590 1.00 96.75 212 PHE A N 1
ATOM 1764 C CA . PHE A 1 212 ? -6.203 -4.528 -8.043 1.00 96.75 212 PHE A CA 1
ATOM 1765 C C . PHE A 1 212 ? -6.636 -3.130 -8.460 1.00 96.75 212 PHE A C 1
ATOM 1767 O O . PHE A 1 212 ? -5.976 -2.150 -8.125 1.00 96.75 212 PHE A O 1
ATOM 1774 N N . LEU A 1 213 ? -7.771 -3.031 -9.144 1.00 96.19 213 LEU A N 1
ATOM 1775 C CA . LEU A 1 213 ? -8.460 -1.774 -9.396 1.00 96.19 213 LEU A CA 1
ATOM 1776 C C . LEU A 1 213 ? -9.553 -1.608 -8.348 1.00 96.19 213 LEU A C 1
ATOM 1778 O O . LEU A 1 213 ? -10.530 -2.357 -8.339 1.00 96.19 213 LEU A O 1
ATOM 1782 N N . ILE A 1 214 ? -9.374 -0.646 -7.451 1.00 96.56 214 ILE A N 1
ATOM 1783 C CA . ILE A 1 214 ? -10.222 -0.471 -6.276 1.00 96.56 214 ILE A CA 1
ATOM 1784 C C . ILE A 1 214 ? -11.101 0.759 -6.477 1.00 96.56 214 ILE A C 1
ATOM 1786 O O . ILE A 1 214 ? -10.641 1.795 -6.957 1.00 96.56 214 ILE A O 1
ATOM 1790 N N . ASP A 1 215 ? -12.371 0.643 -6.087 1.00 94.12 215 ASP A N 1
ATOM 1791 C CA . ASP A 1 215 ? -13.319 1.756 -6.002 1.00 94.12 215 ASP A CA 1
ATOM 1792 C C . ASP A 1 215 ? -13.621 2.472 -7.324 1.00 94.12 215 ASP A C 1
ATOM 1794 O O . ASP A 1 215 ? -13.878 3.676 -7.346 1.00 94.12 215 ASP A O 1
ATOM 1798 N N . LEU A 1 216 ? -13.669 1.722 -8.430 1.00 90.81 216 LEU A N 1
ATOM 1799 C CA . LEU A 1 216 ? -13.940 2.234 -9.782 1.00 90.81 216 LEU A CA 1
ATOM 1800 C C . LEU A 1 216 ? -15.114 3.234 -9.849 1.00 90.81 216 LEU A C 1
ATOM 1802 O O . LEU A 1 216 ? -15.053 4.217 -10.589 1.00 90.81 216 LEU A O 1
ATOM 1806 N N . ASN A 1 217 ? -16.167 2.993 -9.062 1.00 88.81 217 ASN A N 1
ATOM 1807 C CA . ASN A 1 217 ? -17.381 3.812 -9.030 1.00 88.81 217 ASN A CA 1
ATOM 1808 C C . ASN A 1 217 ? -17.578 4.589 -7.717 1.00 88.81 217 ASN A C 1
ATOM 1810 O O . ASN A 1 217 ? -18.625 5.213 -7.537 1.00 88.81 217 ASN A O 1
ATOM 1814 N N . ALA A 1 218 ? -16.615 4.563 -6.790 1.00 88.56 218 ALA A N 1
ATOM 1815 C CA . ALA A 1 218 ? -16.780 5.249 -5.515 1.00 88.56 218 ALA A CA 1
ATOM 1816 C C . ALA A 1 218 ? -16.615 6.773 -5.679 1.00 88.56 218 ALA A C 1
ATOM 1818 O O . ALA A 1 218 ? -15.720 7.233 -6.395 1.00 88.56 218 ALA A O 1
ATOM 1819 N N . PRO A 1 219 ? -17.411 7.588 -4.964 1.00 85.38 219 PRO A N 1
ATOM 1820 C CA . PRO A 1 219 ? -17.325 9.049 -5.038 1.00 85.38 219 PRO A CA 1
ATOM 1821 C C . PRO A 1 219 ? -16.014 9.603 -4.464 1.00 85.38 219 PRO A C 1
ATOM 1823 O O . PRO A 1 219 ? -15.594 10.700 -4.821 1.00 85.38 219 PRO A O 1
ATOM 1826 N N . THR A 1 220 ? -15.354 8.843 -3.591 1.00 87.38 220 THR A N 1
ATOM 1827 C CA . THR A 1 220 ? -14.033 9.161 -3.031 1.00 87.38 220 THR A CA 1
ATOM 1828 C C . THR A 1 220 ? -12.919 9.091 -4.072 1.00 87.38 220 THR A C 1
ATOM 1830 O O . THR A 1 220 ? -11.874 9.704 -3.875 1.00 87.38 220 THR A O 1
ATOM 1833 N N . GLY A 1 221 ? -13.159 8.388 -5.181 1.00 88.00 221 GLY A N 1
ATOM 1834 C CA . GLY A 1 221 ? -12.213 8.164 -6.261 1.00 88.00 221 GLY A CA 1
ATOM 1835 C C . GLY A 1 221 ? -11.474 6.831 -6.150 1.00 88.00 221 GLY A C 1
ATOM 1836 O O . GLY A 1 221 ? -11.242 6.312 -5.059 1.00 88.00 221 GLY A O 1
ATOM 1837 N N . LEU A 1 222 ? -11.124 6.300 -7.318 1.00 93.06 222 LEU A N 1
ATOM 1838 C CA . LEU A 1 222 ? -10.474 5.008 -7.507 1.00 93.06 222 LEU A CA 1
ATOM 1839 C C . LEU A 1 222 ? -8.952 5.065 -7.325 1.00 93.06 222 LEU A C 1
ATOM 1841 O O . LEU A 1 222 ? -8.330 6.130 -7.379 1.00 93.06 222 LEU A O 1
ATOM 1845 N N . PHE A 1 223 ? -8.349 3.899 -7.121 1.00 95.06 223 PHE A N 1
ATOM 1846 C CA . PHE A 1 223 ? -6.902 3.717 -7.016 1.00 95.06 223 PHE A CA 1
ATOM 1847 C C . PHE A 1 223 ? -6.500 2.291 -7.392 1.00 95.06 223 PHE A C 1
ATOM 1849 O O . PHE A 1 223 ? -7.353 1.408 -7.494 1.00 95.06 223 PHE A O 1
ATOM 1856 N N . THR A 1 224 ? -5.201 2.073 -7.590 1.00 95.94 224 THR A N 1
ATOM 1857 C CA . THR A 1 224 ? -4.642 0.738 -7.815 1.00 95.94 224 THR A CA 1
ATOM 1858 C C . THR A 1 224 ? -3.830 0.243 -6.627 1.00 95.94 224 THR A C 1
ATOM 1860 O O . THR A 1 224 ? -3.292 1.025 -5.835 1.00 95.94 224 THR A O 1
ATOM 1863 N N . MET A 1 225 ? -3.776 -1.079 -6.501 1.00 96.56 225 MET A N 1
ATOM 1864 C CA . MET A 1 225 ? -2.851 -1.789 -5.632 1.00 96.56 225 MET A CA 1
ATOM 1865 C C . MET A 1 225 ? -2.166 -2.886 -6.439 1.00 96.56 225 MET A C 1
ATOM 1867 O O . MET A 1 225 ? -2.842 -3.753 -6.991 1.00 96.56 225 MET A O 1
ATOM 1871 N N . ASP A 1 226 ? -0.842 -2.872 -6.444 1.00 94.69 226 ASP A N 1
ATOM 1872 C CA . ASP A 1 226 ? -0.026 -3.911 -7.050 1.00 94.69 226 ASP A CA 1
ATOM 1873 C C . ASP A 1 226 ? 0.395 -4.897 -5.965 1.00 94.69 226 ASP A C 1
ATOM 1875 O O . ASP A 1 226 ? 0.991 -4.532 -4.949 1.00 94.69 226 ASP A O 1
ATOM 1879 N N . LEU A 1 227 ? 0.056 -6.168 -6.164 1.00 92.19 227 LEU A N 1
ATOM 1880 C CA . LEU A 1 227 ? 0.442 -7.260 -5.284 1.00 92.19 227 LEU A CA 1
ATOM 1881 C C . LEU A 1 227 ? 1.529 -8.094 -5.963 1.00 92.19 227 LEU A C 1
ATOM 1883 O O . LEU A 1 227 ? 1.265 -8.839 -6.909 1.00 92.19 227 LEU A O 1
ATOM 1887 N N . ILE A 1 228 ? 2.755 -7.930 -5.480 1.00 88.19 228 ILE A N 1
ATOM 1888 C CA . ILE A 1 228 ? 3.990 -8.421 -6.086 1.00 88.19 228 ILE A CA 1
ATOM 1889 C C . ILE A 1 228 ? 4.375 -9.759 -5.450 1.00 88.19 228 ILE A C 1
ATOM 1891 O O . ILE A 1 228 ? 4.492 -9.868 -4.223 1.00 88.19 228 ILE A O 1
ATOM 1895 N N . GLU A 1 229 ? 4.597 -10.783 -6.278 1.00 79.25 229 GLU A N 1
ATOM 1896 C CA . GLU A 1 229 ? 5.047 -12.090 -5.802 1.00 79.25 229 GLU A CA 1
ATOM 1897 C C . GLU A 1 229 ? 6.478 -12.046 -5.220 1.00 79.25 229 GLU A C 1
ATOM 1899 O O . GLU A 1 229 ? 7.358 -11.349 -5.740 1.00 79.25 229 GLU A O 1
ATOM 1904 N N . PRO A 1 230 ? 6.768 -12.824 -4.157 1.00 66.38 230 PRO A N 1
ATOM 1905 C CA . PRO A 1 230 ? 7.999 -12.670 -3.383 1.00 66.38 230 PRO A CA 1
ATOM 1906 C C . PRO A 1 230 ? 9.263 -13.058 -4.162 1.00 66.38 230 PRO A C 1
ATOM 1908 O O . PRO A 1 230 ? 10.348 -12.541 -3.893 1.00 66.38 230 PRO A O 1
ATOM 1911 N N . HIS A 1 231 ? 9.129 -13.951 -5.147 1.00 56.06 231 HIS A N 1
ATOM 1912 C CA . HIS A 1 231 ? 10.240 -14.429 -5.970 1.00 56.06 231 HIS A CA 1
ATOM 1913 C C . HIS A 1 231 ? 10.781 -13.367 -6.935 1.00 56.06 231 HIS A C 1
ATOM 1915 O O . HIS A 1 231 ? 11.873 -13.539 -7.468 1.00 56.06 231 HIS A O 1
ATOM 1921 N N . VAL A 1 232 ? 10.072 -12.250 -7.122 1.00 50.00 232 VAL A N 1
ATOM 1922 C CA . VAL A 1 232 ? 10.452 -11.218 -8.098 1.00 50.00 232 VAL A CA 1
ATOM 1923 C C . VAL A 1 232 ? 11.165 -10.023 -7.463 1.00 50.00 232 VAL A C 1
ATOM 1925 O O . VAL A 1 232 ? 11.833 -9.254 -8.157 1.00 50.00 232 VAL A O 1
ATOM 1928 N N . ALA A 1 233 ? 11.172 -9.922 -6.130 1.00 43.25 233 ALA A N 1
ATOM 1929 C CA . ALA A 1 233 ? 11.964 -8.911 -5.428 1.00 43.25 233 ALA A CA 1
ATOM 1930 C C . ALA A 1 233 ? 13.488 -9.169 -5.491 1.00 43.25 233 ALA A C 1
ATOM 1932 O O . ALA A 1 233 ? 14.268 -8.280 -5.152 1.00 43.25 233 ALA A O 1
ATOM 1933 N N . LEU A 1 234 ? 13.920 -10.353 -5.950 1.00 40.62 234 LEU A N 1
ATOM 1934 C CA . LEU A 1 234 ? 15.330 -10.676 -6.208 1.00 40.62 234 LEU A CA 1
ATOM 1935 C C . LEU A 1 234 ? 15.732 -10.550 -7.685 1.00 40.62 234 LEU A C 1
ATOM 1937 O O . LEU A 1 234 ? 16.922 -10.593 -7.974 1.00 40.62 234 LEU A O 1
ATOM 1941 N N . THR A 1 235 ? 14.788 -10.351 -8.614 1.00 37.69 235 THR A N 1
ATOM 1942 C CA . THR A 1 235 ? 15.087 -10.377 -10.054 1.00 37.69 235 THR A CA 1
ATOM 1943 C C . THR A 1 235 ? 14.301 -9.336 -10.857 1.00 37.69 235 THR A C 1
ATOM 1945 O O . THR A 1 235 ? 13.494 -9.664 -11.723 1.00 37.69 235 THR A O 1
ATOM 1948 N N . HIS A 1 236 ? 14.585 -8.055 -10.620 1.00 37.69 236 HIS A N 1
ATOM 1949 C CA . HIS A 1 236 ? 14.887 -7.156 -11.748 1.00 37.69 236 HIS A CA 1
ATOM 1950 C C . HIS A 1 236 ? 16.404 -7.048 -12.011 1.00 37.69 236 HIS A C 1
ATOM 1952 O O . HIS A 1 236 ? 16.812 -6.389 -12.961 1.00 37.69 236 HIS A O 1
ATOM 1958 N N . ASP A 1 237 ? 17.221 -7.774 -11.240 1.00 35.41 237 ASP A N 1
ATOM 1959 C CA . ASP A 1 237 ? 18.503 -8.315 -11.686 1.00 35.41 237 ASP A CA 1
ATOM 1960 C C . ASP A 1 237 ? 18.261 -9.793 -12.025 1.00 35.41 237 ASP A C 1
ATOM 1962 O O . ASP A 1 237 ? 18.233 -10.647 -11.143 1.00 35.41 237 ASP A O 1
ATOM 1966 N N . ARG A 1 238 ? 18.005 -10.118 -13.298 1.00 30.86 238 ARG A N 1
ATOM 1967 C CA . ARG A 1 238 ? 18.132 -11.512 -13.742 1.00 30.86 238 ARG A CA 1
ATOM 1968 C C . ARG A 1 238 ? 19.572 -11.933 -13.454 1.00 30.86 238 ARG A C 1
ATOM 1970 O O . ARG A 1 238 ? 20.486 -11.495 -14.145 1.00 30.86 238 ARG A O 1
ATOM 1977 N N . ILE A 1 239 ? 19.773 -12.756 -12.431 1.00 31.89 239 ILE A N 1
ATOM 1978 C CA . ILE A 1 239 ? 20.942 -13.622 -12.383 1.00 31.89 239 ILE A CA 1
ATOM 1979 C C . ILE A 1 239 ? 20.683 -14.658 -13.476 1.00 31.89 239 ILE A C 1
ATOM 1981 O O . ILE A 1 239 ? 19.909 -15.593 -13.276 1.00 31.89 239 ILE A O 1
ATOM 1985 N N . ASP A 1 240 ? 21.273 -14.438 -14.651 1.00 30.59 240 ASP A N 1
ATOM 1986 C CA . ASP A 1 240 ? 21.580 -15.530 -15.570 1.00 30.59 240 ASP A CA 1
ATOM 1987 C C . ASP A 1 240 ? 22.489 -16.491 -14.800 1.00 30.59 240 ASP A C 1
ATOM 1989 O O . ASP A 1 240 ? 23.672 -16.224 -14.587 1.00 30.59 240 ASP A O 1
ATOM 1993 N N . LEU A 1 241 ? 21.924 -17.594 -14.319 1.00 32.97 241 LEU A N 1
ATOM 1994 C CA . LEU A 1 241 ? 22.711 -18.784 -14.035 1.00 32.97 241 LEU A CA 1
ATOM 1995 C C . LEU A 1 241 ? 22.831 -19.539 -15.354 1.00 32.97 241 LEU A C 1
ATOM 1997 O O . LEU A 1 241 ? 22.142 -20.532 -15.577 1.00 32.97 241 LEU A O 1
ATOM 2001 N N . ASP A 1 242 ? 23.691 -19.035 -16.235 1.00 31.22 242 ASP A N 1
ATOM 2002 C CA . ASP A 1 242 ? 24.202 -19.844 -17.330 1.00 31.22 242 ASP A CA 1
ATOM 2003 C C . ASP A 1 242 ? 25.233 -20.809 -16.735 1.00 31.22 242 ASP A C 1
ATOM 2005 O O . ASP A 1 242 ? 26.397 -20.474 -16.507 1.00 31.22 242 ASP A O 1
ATOM 2009 N N . VAL A 1 243 ? 24.762 -22.003 -16.378 1.00 39.66 243 VAL A N 1
ATOM 2010 C CA . VAL A 1 243 ? 25.597 -23.125 -15.939 1.00 39.66 243 VAL A CA 1
ATOM 2011 C C . VAL A 1 243 ? 25.950 -23.960 -17.169 1.00 39.66 243 VAL A C 1
ATOM 2013 O O . VAL A 1 243 ? 25.627 -25.139 -17.262 1.00 39.66 243 VAL A O 1
ATOM 2016 N N . SER A 1 244 ? 26.599 -23.314 -18.134 1.00 33.16 244 SER A N 1
ATOM 2017 C CA . SER A 1 244 ? 27.114 -23.939 -19.353 1.00 33.16 244 SER A CA 1
ATOM 2018 C C . SER A 1 244 ? 28.586 -23.572 -19.523 1.00 33.16 244 SER A C 1
ATOM 2020 O O . SER A 1 244 ? 28.918 -22.840 -20.443 1.00 33.16 244 SER A O 1
ATOM 2022 N N . ASN A 1 245 ? 29.452 -23.984 -18.588 1.00 31.89 245 ASN A N 1
ATOM 2023 C CA . ASN A 1 245 ? 30.912 -24.121 -18.774 1.00 31.89 245 ASN A CA 1
ATOM 2024 C C . ASN A 1 245 ? 31.561 -24.758 -17.525 1.00 31.89 245 ASN A C 1
ATOM 2026 O O . ASN A 1 245 ? 32.440 -24.172 -16.889 1.00 31.89 245 ASN A O 1
ATOM 2030 N N . LEU A 1 246 ? 31.101 -25.963 -17.170 1.00 33.97 246 LEU A N 1
ATOM 2031 C CA . LEU A 1 246 ? 31.952 -26.963 -16.516 1.00 33.97 246 LEU A CA 1
ATOM 2032 C C . LEU A 1 246 ? 32.498 -27.901 -17.592 1.00 33.97 246 LEU A C 1
ATOM 2034 O O . LEU A 1 246 ? 31.695 -28.268 -18.480 1.00 33.97 246 LEU A O 1
#